Protein AF-A0A830CZJ6-F1 (afdb_monomer_lite)

Structure (mmCIF, N/CA/C/O backbone):
data_AF-A0A830CZJ6-F1
#
_entry.id   AF-A0A830CZJ6-F1
#
loop_
_atom_site.group_PDB
_atom_site.id
_atom_site.type_symbol
_atom_site.label_atom_id
_atom_site.label_alt_id
_atom_site.label_comp_id
_atom_site.label_asym_id
_atom_site.label_entity_id
_atom_site.label_seq_id
_atom_site.pdbx_PDB_ins_code
_atom_site.Cartn_x
_atom_site.Cartn_y
_atom_site.Cartn_z
_atom_site.occupancy
_atom_site.B_iso_or_equiv
_atom_site.auth_seq_id
_atom_site.auth_comp_id
_atom_site.auth_asym_id
_atom_site.auth_atom_id
_atom_site.pdbx_PDB_model_num
ATOM 1 N N . MET A 1 1 ? -67.957 51.453 49.512 1.00 36.22 1 MET A N 1
ATOM 2 C CA . MET A 1 1 ? -68.404 50.117 49.066 1.00 36.22 1 MET A CA 1
ATOM 3 C C . MET A 1 1 ? -67.382 49.610 48.050 1.00 36.22 1 MET A C 1
ATOM 5 O O . MET A 1 1 ? -66.854 50.446 47.328 1.00 36.22 1 MET A O 1
ATOM 9 N N . PRO A 1 2 ? -67.017 48.322 48.145 1.00 47.81 2 PRO A N 1
ATOM 10 C CA . PRO A 1 2 ? -65.723 47.690 47.801 1.00 47.81 2 PRO A CA 1
ATOM 11 C C . PRO A 1 2 ? -65.578 47.504 46.271 1.00 47.81 2 PRO A C 1
ATOM 13 O O . PRO A 1 2 ? -66.472 47.924 45.549 1.00 47.81 2 PRO A O 1
ATOM 16 N N . ALA A 1 3 ? -64.555 46.918 45.646 1.00 44.91 3 ALA A N 1
ATOM 17 C CA . ALA A 1 3 ? -63.377 46.117 46.002 1.00 44.91 3 ALA A CA 1
ATOM 18 C C . ALA A 1 3 ? -62.437 46.185 44.762 1.00 44.91 3 ALA A C 1
ATOM 20 O O . ALA A 1 3 ? -62.944 46.356 43.658 1.00 44.91 3 ALA A O 1
ATOM 21 N N . GLU A 1 4 ? -61.107 46.263 44.929 1.00 42.91 4 GLU A N 1
ATOM 22 C CA . GLU A 1 4 ? -60.135 45.167 44.646 1.00 42.91 4 GLU A CA 1
ATOM 23 C C . GLU A 1 4 ? -59.910 44.945 43.126 1.00 42.91 4 GLU A C 1
ATOM 25 O O . GLU A 1 4 ? -60.860 44.872 42.364 1.00 42.91 4 GLU A O 1
ATOM 30 N N . VAL A 1 5 ? -58.710 44.895 42.537 1.00 48.00 5 VAL A N 1
ATOM 31 C CA . VAL A 1 5 ? -57.476 44.131 42.825 1.00 48.00 5 VAL A CA 1
ATOM 32 C C . VAL A 1 5 ? -56.353 44.807 41.984 1.00 48.00 5 VAL A C 1
ATOM 34 O O . VAL A 1 5 ? -56.577 45.088 40.810 1.00 48.00 5 VAL A O 1
ATOM 37 N N . ALA A 1 6 ? -55.278 45.370 42.562 1.00 45.22 6 ALA A N 1
ATOM 38 C CA . ALA A 1 6 ? -53.910 44.818 42.745 1.00 45.22 6 ALA A CA 1
ATOM 39 C C . ALA A 1 6 ? -53.244 44.212 41.478 1.00 45.22 6 ALA A C 1
ATOM 41 O O . ALA A 1 6 ? -53.898 43.535 40.705 1.00 45.22 6 ALA A O 1
ATOM 42 N N . ALA A 1 7 ? -51.939 44.283 41.196 1.00 38.94 7 ALA A N 1
ATOM 43 C CA . ALA A 1 7 ? -50.763 45.020 41.667 1.00 38.94 7 ALA A CA 1
ATOM 44 C C . ALA A 1 7 ? -49.584 44.594 40.753 1.00 38.94 7 ALA A C 1
ATOM 46 O O . ALA A 1 7 ? -49.549 43.441 40.329 1.00 38.94 7 ALA A O 1
ATOM 47 N N . ALA A 1 8 ? -48.595 45.464 40.512 1.00 44.38 8 ALA A N 1
ATOM 48 C CA . ALA A 1 8 ? -47.207 45.056 40.230 1.00 44.38 8 ALA A CA 1
ATOM 49 C C . ALA A 1 8 ? -46.233 46.245 40.383 1.00 44.38 8 ALA A C 1
ATOM 51 O O . ALA A 1 8 ? -46.357 47.222 39.645 1.00 44.38 8 ALA A O 1
ATOM 52 N N . PRO A 1 9 ? -45.248 46.173 41.299 1.00 48.41 9 PRO A N 1
ATOM 53 C CA . PRO A 1 9 ? -44.043 47.002 41.260 1.00 48.41 9 PRO A CA 1
ATOM 54 C C . PRO A 1 9 ? -42.753 46.181 40.974 1.00 48.41 9 PRO A C 1
ATOM 56 O O . PRO A 1 9 ? -42.812 44.952 40.914 1.00 48.41 9 PRO A O 1
ATOM 59 N N . PRO A 1 10 ? -41.597 46.843 40.731 1.00 46.25 10 PRO A N 1
ATOM 60 C CA . PRO A 1 10 ? -40.609 46.415 39.730 1.00 46.25 10 PRO A CA 1
ATOM 61 C C . PRO A 1 10 ? -39.245 45.906 40.265 1.00 46.25 10 PRO A C 1
ATOM 63 O O . PRO A 1 10 ? -38.900 46.149 41.413 1.00 46.25 10 PRO A O 1
ATOM 66 N N . HIS A 1 11 ? -38.504 45.230 39.359 1.00 41.50 11 HIS A N 1
ATOM 67 C CA . HIS A 1 11 ? -37.037 45.034 39.155 1.00 41.50 11 HIS A CA 1
ATOM 68 C C . HIS A 1 11 ? -36.020 45.229 40.311 1.00 41.50 11 HIS A C 1
ATOM 70 O O . HIS A 1 11 ? -36.120 46.193 41.063 1.00 41.50 11 HIS A O 1
ATOM 76 N N . PRO A 1 12 ? -34.919 44.430 40.372 1.00 44.06 12 PRO A N 1
ATOM 77 C CA . PRO A 1 12 ? -33.665 44.848 39.703 1.00 44.06 12 PRO A CA 1
ATOM 78 C C . PRO A 1 12 ? -32.715 43.714 39.224 1.00 44.06 12 PRO A C 1
ATOM 80 O O . PRO A 1 12 ? -33.038 42.531 39.253 1.00 44.06 12 PRO A O 1
ATOM 83 N N . ALA A 1 13 ? -31.557 44.135 38.698 1.00 38.38 13 ALA A N 1
ATOM 84 C CA . ALA A 1 13 ? -30.560 43.404 37.914 1.00 38.38 13 ALA A CA 1
ATOM 85 C C . ALA A 1 13 ? -29.410 42.730 38.710 1.00 38.38 13 ALA A C 1
ATOM 87 O O . ALA A 1 13 ? -29.215 43.003 39.890 1.00 38.38 13 ALA A O 1
ATOM 88 N N . ALA A 1 14 ? -28.582 41.990 37.947 1.00 33.03 14 ALA A N 1
ATOM 89 C CA . ALA A 1 14 ? -27.207 41.503 38.184 1.00 33.03 14 ALA A CA 1
ATOM 90 C C . ALA A 1 14 ? -27.017 40.092 38.787 1.00 33.03 14 ALA A C 1
ATOM 92 O O . ALA A 1 14 ? -27.533 39.777 39.851 1.00 33.03 14 ALA A O 1
ATOM 93 N N . GLY A 1 15 ? -26.172 39.275 38.132 1.00 28.52 15 GLY A N 1
ATOM 94 C CA . GLY A 1 15 ? -25.552 38.095 38.756 1.00 28.52 15 GLY A CA 1
ATOM 95 C C . GLY A 1 15 ? -25.298 36.885 37.848 1.00 28.52 15 GLY A C 1
ATOM 96 O O . GLY A 1 15 ? -26.112 35.977 37.784 1.00 28.52 15 GLY A O 1
ATOM 97 N N . SER A 1 16 ? -24.141 36.876 37.185 1.00 33.47 16 SER A N 1
ATOM 98 C CA . SER A 1 16 ? -23.294 35.729 36.809 1.00 33.47 16 SER A CA 1
ATOM 99 C C . SER A 1 16 ? -23.774 34.294 37.095 1.00 33.47 16 SER A C 1
ATOM 101 O O . SER A 1 16 ? -23.814 33.917 38.256 1.00 33.47 16 SER A O 1
ATOM 103 N N . VAL A 1 17 ? -23.861 33.442 36.058 1.00 38.16 17 VAL A N 1
ATOM 104 C CA . VAL A 1 17 ? -23.112 32.160 35.993 1.00 38.16 17 VAL A CA 1
ATOM 105 C C . VAL A 1 17 ? -22.827 31.809 34.525 1.00 38.16 17 VAL A C 1
ATOM 107 O O . VAL A 1 17 ? -23.678 31.311 33.792 1.00 38.16 17 VAL A O 1
ATOM 110 N N . ALA A 1 18 ? -21.590 32.049 34.094 1.00 36.34 18 ALA A N 1
ATOM 111 C CA . ALA A 1 18 ? -21.041 31.474 32.877 1.00 36.34 18 ALA A CA 1
ATOM 112 C C . ALA A 1 18 ? -20.764 29.979 33.110 1.00 36.34 18 ALA A C 1
ATOM 114 O O . ALA A 1 18 ? -19.816 29.624 33.810 1.00 36.34 18 ALA A O 1
ATOM 115 N N . VAL A 1 19 ? -21.558 29.085 32.512 1.00 40.88 19 VAL A N 1
ATOM 116 C CA . VAL A 1 19 ? -21.177 27.669 32.400 1.00 40.88 19 VAL A CA 1
ATOM 117 C C . VAL A 1 19 ? -20.222 27.551 31.219 1.00 40.88 19 VAL A C 1
ATOM 119 O O . VAL A 1 19 ? -20.614 27.382 30.065 1.00 40.88 19 VAL A O 1
ATOM 122 N N . ALA A 1 20 ? -18.934 27.691 31.519 1.00 35.31 20 ALA A N 1
ATOM 123 C CA . ALA A 1 20 ? -17.856 27.442 30.583 1.00 35.31 20 ALA A CA 1
ATOM 124 C C . ALA A 1 20 ? -17.842 25.954 30.200 1.00 35.31 20 ALA A C 1
ATOM 126 O O . ALA A 1 20 ? -17.222 25.128 30.871 1.00 35.31 20 ALA A O 1
ATOM 127 N N . ARG A 1 21 ? -18.480 25.593 29.081 1.00 36.47 21 ARG A N 1
ATOM 128 C CA . ARG A 1 21 ? -18.145 24.351 28.380 1.00 36.47 21 ARG A CA 1
ATOM 129 C C . ARG A 1 21 ? -16.760 24.551 27.771 1.00 36.47 21 ARG A C 1
ATOM 131 O O . ARG A 1 21 ? -16.619 25.059 26.665 1.00 36.47 21 ARG A O 1
ATOM 138 N N . ARG A 1 22 ? -15.724 24.187 28.534 1.00 34.31 22 ARG A N 1
ATOM 139 C CA . ARG A 1 22 ? -14.358 24.038 28.028 1.00 34.31 22 ARG A CA 1
ATOM 140 C C . ARG A 1 22 ? -14.354 22.926 26.983 1.00 34.31 22 ARG A C 1
ATOM 142 O O . ARG A 1 22 ? -14.059 21.773 27.283 1.00 34.31 22 ARG A O 1
ATOM 149 N N . GLU A 1 23 ? -14.633 23.272 25.736 1.00 38.28 23 GLU A N 1
ATOM 150 C CA . GLU A 1 23 ? -14.016 22.565 24.626 1.00 38.28 23 GLU A CA 1
ATOM 151 C C . GLU A 1 23 ? -12.546 22.962 24.648 1.00 38.28 23 GLU A C 1
ATOM 153 O O . GLU A 1 23 ? -12.127 23.968 24.084 1.00 38.28 23 GLU A O 1
ATOM 158 N N . ASN A 1 24 ? -11.762 22.188 25.399 1.00 35.78 24 ASN A N 1
ATOM 159 C CA . ASN A 1 24 ? -10.316 22.248 25.347 1.00 35.78 24 ASN A CA 1
ATOM 160 C C . ASN A 1 24 ? -9.887 21.751 23.958 1.00 35.78 24 ASN A C 1
ATOM 162 O O . ASN A 1 24 ? -9.448 20.612 23.795 1.00 35.78 24 ASN A O 1
ATOM 166 N N . TYR A 1 25 ? -10.009 22.615 22.946 1.00 44.19 25 TYR A N 1
ATOM 167 C CA . TYR A 1 25 ? -9.125 22.621 21.789 1.00 44.19 25 TYR A CA 1
ATOM 168 C C . TYR A 1 25 ? -7.737 22.992 22.312 1.00 44.19 25 TYR A C 1
ATOM 170 O O . TYR A 1 25 ? -7.214 24.082 22.104 1.00 44.19 25 TYR A O 1
ATOM 178 N N . GLY A 1 26 ? -7.146 22.045 23.040 1.00 36.41 26 GLY A N 1
ATOM 179 C CA . GLY A 1 26 ? -5.734 22.016 23.325 1.00 36.41 26 GLY A CA 1
ATOM 180 C C . GLY A 1 26 ? -5.036 21.831 21.992 1.00 36.41 26 GLY A C 1
ATOM 181 O O . GLY A 1 26 ? -4.734 20.710 21.578 1.00 36.41 26 GLY A O 1
ATOM 182 N N . GLY A 1 27 ? -4.790 22.953 21.316 1.00 42.00 27 GLY A N 1
ATOM 183 C CA . GLY A 1 27 ? -3.691 23.137 20.388 1.00 42.00 27 GLY A CA 1
ATOM 184 C C . GLY A 1 27 ? -2.387 22.940 21.149 1.00 42.00 27 GLY A C 1
ATOM 185 O O . GLY A 1 27 ? -1.620 23.869 21.350 1.00 42.00 27 GLY A O 1
ATOM 186 N N . GLY A 1 28 ? -2.162 21.713 21.618 1.00 37.28 28 GLY A N 1
ATOM 187 C CA . GLY A 1 28 ? -0.883 21.264 22.111 1.00 37.28 28 GLY A CA 1
ATOM 188 C C . GLY A 1 28 ? 0.026 21.174 20.905 1.00 37.28 28 GLY A C 1
ATOM 189 O O . GLY A 1 28 ? 0.046 20.157 20.204 1.00 37.28 28 GLY A O 1
ATOM 190 N N . GLY A 1 29 ? 0.765 22.253 20.664 1.00 41.53 29 GLY A N 1
ATOM 191 C CA . GLY A 1 29 ? 2.036 22.233 19.957 1.00 41.53 29 GLY A CA 1
ATOM 192 C C . GLY A 1 29 ? 3.055 21.409 20.741 1.00 41.53 29 GLY A C 1
ATOM 193 O O . GLY A 1 29 ? 4.105 21.914 21.101 1.00 41.53 29 GLY A O 1
ATOM 194 N N . GLY A 1 30 ? 2.732 20.146 21.035 1.00 45.81 30 GLY A N 1
ATOM 195 C CA . GLY A 1 30 ? 3.747 19.163 21.360 1.00 45.81 30 GLY A CA 1
ATOM 196 C C . GLY A 1 30 ? 4.595 19.038 20.110 1.00 45.81 30 GLY A C 1
ATOM 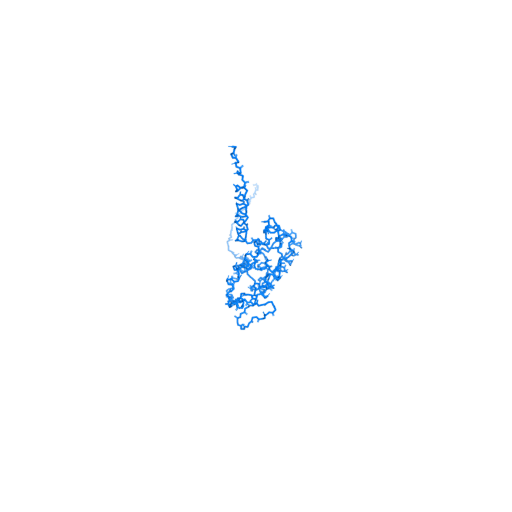197 O O . GLY A 1 30 ? 4.049 18.745 19.038 1.00 45.81 30 GLY A O 1
ATOM 198 N N . GLU A 1 31 ? 5.880 19.359 20.232 1.00 46.69 31 GLU A N 1
ATOM 199 C CA . GLU A 1 31 ? 6.866 19.197 19.173 1.00 46.69 31 GLU A CA 1
ATOM 200 C C . GLU A 1 31 ? 6.596 17.868 18.484 1.00 46.69 31 GLU A C 1
ATOM 202 O O . GLU A 1 31 ? 6.698 16.797 19.085 1.00 46.69 31 GLU A O 1
ATOM 207 N N . ARG A 1 32 ? 6.136 17.928 17.229 1.00 56.19 32 ARG A N 1
ATOM 208 C CA . ARG A 1 32 ? 5.962 16.717 16.438 1.00 56.19 32 ARG A CA 1
ATOM 209 C C . ARG A 1 32 ? 7.365 16.176 16.260 1.00 56.19 32 ARG A C 1
ATOM 211 O O . ARG A 1 32 ? 8.086 16.668 15.396 1.00 56.19 32 ARG A O 1
ATOM 218 N N . GLN A 1 33 ? 7.751 15.223 17.102 1.00 63.84 33 GLN A N 1
ATOM 219 C CA . GLN A 1 33 ? 9.022 14.535 16.997 1.00 63.84 33 GLN A CA 1
ATOM 220 C C . GLN A 1 33 ? 9.067 13.957 15.586 1.00 63.84 33 GLN A C 1
ATOM 222 O O . GLN A 1 33 ? 8.301 13.058 15.231 1.00 63.84 33 GLN A O 1
ATOM 227 N N . ARG A 1 34 ? 9.842 14.617 14.722 1.00 78.50 34 ARG A N 1
ATOM 228 C CA . ARG A 1 34 ? 9.826 14.339 13.293 1.00 78.50 34 ARG A CA 1
ATOM 229 C C . ARG A 1 34 ? 10.395 12.946 13.125 1.00 78.50 34 ARG A C 1
ATOM 231 O O . ARG A 1 34 ? 11.550 12.709 13.472 1.00 78.50 34 ARG A O 1
ATOM 238 N N . GLU A 1 35 ? 9.570 12.034 12.631 1.00 85.88 35 GLU A N 1
ATOM 239 C CA . GLU A 1 35 ? 10.006 10.665 12.414 1.00 85.88 35 GLU A CA 1
ATOM 240 C C . GLU A 1 35 ? 11.239 10.610 11.525 1.00 85.88 35 GLU A C 1
ATOM 242 O O . GLU A 1 35 ? 11.421 11.413 10.600 1.00 85.88 35 GLU A O 1
ATOM 247 N N . HIS A 1 36 ? 12.065 9.607 11.795 1.00 90.62 36 HIS A N 1
ATOM 248 C CA . HIS A 1 36 ? 13.192 9.298 10.948 1.00 90.62 36 HIS A CA 1
ATOM 249 C C . HIS A 1 36 ? 12.720 8.995 9.518 1.00 90.62 36 HIS A C 1
ATOM 251 O O . HIS A 1 36 ? 11.714 8.305 9.318 1.00 90.62 36 HIS A O 1
ATOM 257 N N . PRO A 1 37 ? 13.418 9.523 8.500 1.00 94.69 37 PRO A N 1
ATOM 258 C CA . PRO A 1 37 ? 13.060 9.255 7.119 1.00 94.69 37 PRO A CA 1
ATOM 259 C C . PRO A 1 37 ? 13.241 7.767 6.808 1.00 94.69 37 PRO A C 1
ATOM 261 O O . PRO A 1 37 ? 14.126 7.105 7.360 1.00 94.69 37 PRO A O 1
ATOM 264 N N . PHE A 1 38 ? 12.418 7.261 5.894 1.00 97.44 38 PHE A N 1
ATOM 265 C CA . PHE A 1 38 ? 12.568 5.901 5.395 1.00 97.44 38 PHE A CA 1
ATOM 266 C C . PHE A 1 38 ? 13.794 5.783 4.490 1.00 97.44 38 PHE A C 1
ATOM 268 O O . PHE A 1 38 ? 14.147 6.729 3.780 1.00 97.44 38 PHE A O 1
ATOM 275 N N . ILE A 1 39 ? 14.406 4.604 4.497 1.00 97.31 39 ILE A N 1
ATOM 276 C CA . ILE A 1 39 ? 15.401 4.161 3.518 1.00 97.31 39 ILE A CA 1
ATOM 277 C C . ILE A 1 39 ? 14.927 2.859 2.877 1.00 97.31 39 ILE A C 1
ATOM 279 O O . ILE A 1 39 ? 14.103 2.148 3.453 1.00 97.31 39 ILE A O 1
ATOM 283 N N . VAL A 1 40 ? 15.422 2.561 1.677 1.00 97.62 40 VAL A N 1
ATOM 284 C CA . VAL A 1 40 ? 15.155 1.269 1.043 1.00 97.62 40 VAL A CA 1
ATOM 285 C C . VAL A 1 40 ? 15.900 0.200 1.839 1.00 97.62 40 VAL A C 1
ATOM 287 O O . VAL A 1 40 ? 17.108 0.307 2.026 1.00 97.62 40 VAL A O 1
ATOM 290 N N . THR A 1 41 ? 15.170 -0.798 2.333 1.00 97.81 41 THR A N 1
ATOM 291 C CA . THR A 1 41 ? 15.731 -1.951 3.046 1.00 97.81 41 THR A CA 1
ATOM 292 C C . THR A 1 41 ? 15.250 -3.242 2.413 1.00 97.81 41 THR A C 1
ATOM 294 O O . THR A 1 41 ? 14.135 -3.320 1.883 1.00 97.81 41 THR A O 1
ATOM 297 N N . GLU A 1 42 ? 16.079 -4.270 2.501 1.00 96.06 42 GLU A N 1
ATOM 298 C CA . GLU A 1 42 ? 15.704 -5.637 2.164 1.00 96.06 42 GLU A CA 1
ATOM 299 C C . GLU A 1 42 ? 14.657 -6.196 3.131 1.00 96.06 42 GLU A C 1
ATOM 301 O O . GLU A 1 42 ? 14.488 -5.656 4.229 1.00 96.06 42 GLU A O 1
ATOM 306 N N . PRO A 1 43 ? 13.923 -7.249 2.732 1.00 96.75 43 PRO A N 1
ATOM 307 C CA . PRO A 1 43 ? 13.014 -7.951 3.633 1.00 96.75 43 PRO A CA 1
ATOM 308 C C . PRO A 1 43 ? 13.756 -8.471 4.869 1.00 96.75 43 PRO A C 1
ATOM 310 O O . PRO A 1 43 ? 14.749 -9.183 4.740 1.00 96.75 43 PRO A O 1
ATOM 313 N N . GLY A 1 44 ? 13.286 -8.100 6.059 1.00 95.19 44 GLY A N 1
ATOM 314 C CA . GLY A 1 44 ? 13.889 -8.474 7.341 1.00 95.19 44 GLY A CA 1
ATOM 315 C C . GLY A 1 44 ? 15.085 -7.614 7.761 1.00 95.19 44 GLY A C 1
ATOM 316 O O . GLY A 1 44 ? 15.582 -7.765 8.876 1.00 95.19 44 GLY A O 1
ATOM 317 N N . GLU A 1 45 ? 15.547 -6.684 6.922 1.00 94.56 45 GLU A N 1
ATOM 318 C CA . GLU A 1 45 ? 16.655 -5.801 7.276 1.00 94.56 45 GLU A CA 1
ATOM 319 C C . GLU A 1 45 ? 16.194 -4.650 8.177 1.00 94.56 45 GLU A C 1
ATOM 321 O O . GLU A 1 45 ? 15.351 -3.821 7.814 1.00 94.56 45 GLU A O 1
ATOM 326 N N . VAL A 1 46 ? 16.846 -4.538 9.334 1.00 92.56 46 VAL A N 1
ATOM 327 C CA . VAL A 1 46 ? 16.688 -3.400 10.239 1.00 92.56 46 VAL A CA 1
ATOM 328 C C . VAL A 1 46 ? 17.518 -2.220 9.730 1.00 92.56 46 VAL A C 1
ATOM 330 O O . VAL A 1 46 ? 18.738 -2.312 9.580 1.00 92.56 46 VAL A O 1
ATOM 333 N N . ALA A 1 47 ? 16.858 -1.084 9.493 1.00 92.88 47 ALA A N 1
ATOM 334 C CA . ALA A 1 47 ? 17.538 0.152 9.120 1.00 92.88 47 ALA A CA 1
ATOM 335 C C . ALA A 1 47 ? 18.533 0.584 10.211 1.00 92.88 47 ALA A C 1
ATOM 337 O O . ALA A 1 47 ? 18.209 0.603 11.397 1.00 92.88 47 ALA A O 1
ATOM 338 N N . ARG A 1 48 ? 19.751 0.960 9.805 1.00 90.19 48 ARG A N 1
ATOM 339 C CA . ARG A 1 48 ? 20.799 1.422 10.726 1.00 90.19 48 ARG A CA 1
ATOM 340 C C . ARG A 1 48 ? 20.703 2.929 10.979 1.00 90.19 48 ARG A C 1
ATOM 342 O O . ARG A 1 48 ? 20.406 3.714 10.077 1.00 90.19 48 ARG A O 1
ATOM 349 N N . GLY A 1 49 ? 21.040 3.342 12.201 1.00 91.38 49 GLY A N 1
ATOM 350 C CA . GLY A 1 49 ? 21.083 4.749 12.606 1.00 91.38 49 GLY A CA 1
ATOM 351 C C . GLY A 1 49 ? 19.697 5.394 12.736 1.00 91.38 49 GLY A C 1
ATOM 352 O O . GLY A 1 49 ? 18.702 4.730 13.000 1.00 91.38 49 GLY A O 1
ATOM 353 N N . LYS A 1 50 ? 19.623 6.718 12.555 1.00 92.94 50 LYS A N 1
ATOM 354 C CA . LYS A 1 50 ? 18.386 7.522 12.652 1.00 92.94 50 LYS A CA 1
ATOM 355 C C . LYS A 1 50 ? 17.522 7.404 11.383 1.00 92.94 50 LYS A C 1
ATOM 357 O O . LYS A 1 50 ? 17.228 8.416 10.737 1.00 92.94 50 LYS A O 1
ATOM 362 N N . LYS A 1 51 ? 17.185 6.177 10.977 1.00 95.44 51 LYS A N 1
ATOM 363 C CA . LYS A 1 51 ? 16.448 5.836 9.745 1.00 95.44 51 LYS A CA 1
ATOM 364 C C . LYS A 1 51 ? 15.418 4.740 10.021 1.00 95.44 51 LYS A C 1
ATOM 366 O O . LYS A 1 51 ? 15.626 3.910 10.894 1.00 95.44 51 LYS A O 1
ATOM 371 N N . ASN A 1 52 ? 14.341 4.722 9.240 1.00 96.38 52 ASN A N 1
ATOM 372 C CA . ASN A 1 52 ? 13.309 3.685 9.304 1.00 96.38 52 ASN A CA 1
ATOM 373 C C . ASN A 1 52 ? 13.372 2.765 8.073 1.00 96.38 52 ASN A C 1
ATOM 375 O O . ASN A 1 52 ? 13.599 3.237 6.959 1.00 96.38 52 ASN A O 1
ATOM 379 N N . GLY A 1 53 ? 13.148 1.464 8.266 1.00 97.56 53 GLY A N 1
ATOM 380 C CA . GLY A 1 53 ? 13.104 0.478 7.179 1.00 97.56 53 GLY A CA 1
ATOM 381 C C . GLY A 1 53 ? 11.725 0.348 6.529 1.00 97.56 53 GLY A C 1
ATOM 382 O O . GLY A 1 53 ? 10.721 0.836 7.058 1.00 97.56 53 GLY A O 1
ATOM 383 N N . LEU A 1 54 ? 11.664 -0.337 5.386 1.00 98.12 54 LEU A N 1
ATOM 384 C CA . LEU A 1 54 ? 10.414 -0.543 4.647 1.00 98.12 54 LEU A CA 1
ATOM 385 C C . LEU A 1 54 ? 9.478 -1.560 5.316 1.00 98.12 54 LEU A C 1
ATOM 387 O O . LEU A 1 54 ? 8.264 -1.409 5.216 1.00 98.12 54 LEU A O 1
ATOM 391 N N . ASP A 1 55 ? 10.001 -2.528 6.069 1.00 98.12 55 ASP A N 1
ATOM 392 C CA . ASP A 1 55 ? 9.143 -3.443 6.838 1.00 98.12 55 ASP A CA 1
ATOM 393 C C . ASP A 1 55 ? 8.401 -2.704 7.954 1.00 98.12 55 ASP A C 1
ATOM 395 O O . ASP A 1 55 ? 7.208 -2.925 8.159 1.00 98.12 55 ASP A O 1
ATOM 399 N N . TYR A 1 56 ? 9.058 -1.734 8.601 1.00 97.94 56 TYR A N 1
ATOM 400 C CA . TYR A 1 56 ? 8.379 -0.851 9.548 1.00 97.94 56 TYR A CA 1
ATOM 401 C C . TYR A 1 56 ? 7.289 -0.028 8.851 1.00 97.94 56 TYR A C 1
ATOM 403 O O . TYR A 1 56 ? 6.183 0.081 9.373 1.00 97.94 56 TYR A O 1
ATOM 411 N N . LEU A 1 57 ? 7.551 0.493 7.643 1.00 98.06 57 LEU A N 1
ATOM 412 C CA . LEU A 1 57 ? 6.527 1.176 6.847 1.00 98.06 57 LEU A CA 1
ATOM 413 C C . LEU A 1 57 ? 5.305 0.280 6.608 1.00 98.06 57 LEU A C 1
ATOM 415 O O . LEU A 1 57 ? 4.187 0.754 6.793 1.00 98.06 57 LEU A O 1
ATOM 419 N N . PHE A 1 58 ? 5.492 -0.982 6.215 1.00 98.38 58 PHE A N 1
ATOM 420 C CA . PHE A 1 58 ? 4.385 -1.920 5.995 1.00 98.38 58 PHE A CA 1
ATOM 421 C C . PHE A 1 58 ? 3.667 -2.290 7.293 1.00 98.38 58 PHE A C 1
ATOM 423 O O . PHE A 1 58 ? 2.439 -2.343 7.315 1.00 98.38 58 PHE A O 1
ATOM 430 N N . HIS A 1 59 ? 4.397 -2.423 8.397 1.00 98.06 59 HIS A N 1
ATOM 431 C CA . HIS A 1 59 ? 3.808 -2.633 9.714 1.00 98.06 59 HIS A CA 1
ATOM 432 C C . HIS A 1 59 ? 2.872 -1.483 10.136 1.00 98.06 59 HIS A C 1
ATOM 434 O O . HIS A 1 59 ? 1.821 -1.733 10.723 1.00 98.06 59 HIS A O 1
ATOM 440 N N . LEU A 1 60 ? 3.162 -0.230 9.757 1.00 98.00 60 LEU A N 1
ATOM 441 C CA . LEU A 1 60 ? 2.242 0.891 10.011 1.00 98.00 60 LEU A CA 1
ATOM 442 C C . LEU A 1 60 ? 0.878 0.728 9.317 1.00 98.00 60 LEU A C 1
ATOM 444 O O . LEU A 1 60 ? -0.119 1.264 9.809 1.00 98.00 60 LEU A O 1
ATOM 448 N N . TYR A 1 61 ? 0.805 0.014 8.187 1.00 98.50 61 TYR A N 1
ATOM 449 C CA . TYR A 1 61 ? -0.471 -0.291 7.527 1.00 98.50 61 TYR A CA 1
ATOM 450 C C . TYR A 1 61 ? -1.268 -1.336 8.306 1.00 98.50 61 TYR A C 1
ATOM 452 O O . TYR A 1 61 ? -2.483 -1.171 8.437 1.00 98.50 61 TYR A O 1
ATOM 460 N N . GLU A 1 62 ? -0.600 -2.343 8.878 1.00 97.94 62 GLU A N 1
ATOM 461 C CA . GLU A 1 62 ? -1.248 -3.317 9.766 1.00 97.94 62 GLU A CA 1
ATOM 462 C C . GLU A 1 62 ? -1.801 -2.647 11.019 1.00 97.94 62 GLU A C 1
ATOM 464 O O . GLU A 1 62 ? -2.981 -2.803 11.328 1.00 97.94 62 GLU A O 1
ATOM 469 N N . GLN A 1 63 ? -1.012 -1.788 11.668 1.00 97.81 63 GLN A N 1
ATOM 470 C CA . GLN A 1 63 ? -1.497 -1.018 12.815 1.00 97.81 63 GLN A CA 1
ATOM 471 C C . GLN A 1 63 ? -2.700 -0.131 12.446 1.00 97.81 63 GLN A C 1
ATOM 473 O O . GLN A 1 63 ? -3.677 -0.043 13.188 1.00 97.81 63 GLN A O 1
ATOM 478 N N . CYS A 1 64 ? -2.691 0.508 11.268 1.00 97.81 64 CYS A N 1
ATOM 479 C CA . CYS A 1 64 ? -3.856 1.266 10.790 1.00 97.81 64 CYS A CA 1
ATOM 480 C C . CYS A 1 64 ? -5.103 0.389 10.617 1.00 97.81 64 CYS A C 1
ATOM 482 O O . CYS A 1 64 ? -6.219 0.867 10.840 1.00 97.81 64 CYS A O 1
ATOM 484 N N . ARG A 1 65 ? -4.932 -0.872 10.206 1.00 97.38 65 ARG A N 1
ATOM 485 C CA . ARG A 1 65 ? -6.026 -1.838 10.077 1.00 97.38 65 ARG A CA 1
ATOM 486 C C . ARG A 1 65 ? -6.577 -2.231 11.448 1.00 97.38 65 ARG A C 1
ATOM 488 O O . ARG A 1 65 ? -7.794 -2.263 11.605 1.00 97.38 65 ARG A O 1
ATOM 495 N N . GLU A 1 66 ? -5.723 -2.449 12.442 1.00 97.75 66 GLU A N 1
ATOM 496 C CA . GLU A 1 66 ? -6.146 -2.701 13.827 1.00 97.75 66 GLU A CA 1
ATOM 497 C C . GLU A 1 66 ? -6.943 -1.523 14.400 1.00 97.75 66 GLU A C 1
ATOM 499 O O . GLU A 1 66 ? -8.029 -1.715 14.952 1.00 97.75 66 GLU A O 1
ATOM 504 N N . PHE A 1 67 ? -6.483 -0.286 14.179 1.00 98.00 67 PHE A N 1
ATOM 505 C CA . PHE A 1 67 ? -7.240 0.902 14.578 1.00 98.00 67 PHE A CA 1
ATOM 506 C C . PHE A 1 67 ? -8.583 1.015 13.860 1.00 98.00 67 PHE A C 1
ATOM 508 O O . PHE A 1 67 ? -9.563 1.450 14.463 1.00 98.00 67 PHE A O 1
ATOM 515 N N . LEU A 1 68 ? -8.663 0.629 12.583 1.00 97.94 68 LEU A N 1
ATOM 516 C CA . LEU A 1 68 ? -9.944 0.581 11.885 1.00 97.94 68 LEU A CA 1
ATOM 517 C C . LEU A 1 68 ? -10.889 -0.424 12.552 1.00 97.94 68 LEU A C 1
ATOM 519 O O . LEU A 1 68 ? -12.033 -0.061 12.800 1.00 97.94 68 LEU A O 1
ATOM 523 N N . ILE A 1 69 ? -10.422 -1.628 12.890 1.00 97.31 69 ILE A N 1
ATOM 524 C CA . ILE A 1 69 ? -11.237 -2.643 13.580 1.00 97.31 69 ILE A CA 1
ATOM 525 C C . ILE A 1 69 ? -11.758 -2.098 14.917 1.00 97.31 69 ILE A C 1
ATOM 527 O O . ILE A 1 69 ? -12.948 -2.201 15.198 1.00 97.31 69 ILE A O 1
ATOM 531 N N . GLN A 1 70 ? -10.909 -1.436 15.706 1.00 97.25 70 GLN A N 1
ATOM 532 C CA . GLN A 1 70 ? -11.323 -0.816 16.972 1.00 97.25 70 GLN A CA 1
ATOM 533 C C . GLN A 1 70 ? -12.374 0.284 16.760 1.00 97.25 70 GLN A C 1
ATOM 535 O O . GLN A 1 70 ? -13.383 0.332 17.461 1.00 97.25 70 GLN A O 1
ATOM 540 N N . VAL A 1 71 ? -12.184 1.148 15.757 1.00 97.44 71 VAL A N 1
ATOM 541 C CA . VAL A 1 71 ? -13.166 2.185 15.402 1.00 97.44 71 VAL A CA 1
ATOM 542 C C . VAL A 1 71 ? -14.485 1.571 14.926 1.00 97.44 71 VAL A C 1
ATOM 544 O O . VAL A 1 71 ? -15.547 2.092 15.256 1.00 97.44 71 VAL A O 1
ATOM 547 N N . GLN A 1 72 ? -14.438 0.471 14.175 1.00 97.56 72 GLN A N 1
ATOM 548 C CA . GLN A 1 72 ? -15.626 -0.256 13.732 1.00 97.56 72 GLN A CA 1
ATOM 549 C C . GLN A 1 72 ? -16.394 -0.859 14.912 1.00 97.56 72 GLN A C 1
ATOM 551 O O . GLN A 1 72 ? -17.614 -0.720 14.959 1.00 97.56 72 GLN A O 1
ATOM 556 N N . SER A 1 73 ? -15.705 -1.488 15.870 1.00 97.00 73 SER A N 1
ATOM 557 C CA . SER A 1 73 ? -16.330 -2.023 17.087 1.00 97.00 73 SER A CA 1
ATOM 558 C C . SER A 1 73 ? -17.017 -0.921 17.894 1.00 97.00 73 SER A C 1
ATOM 560 O O . SER A 1 73 ? -18.202 -1.036 18.193 1.00 97.00 73 SER A O 1
ATOM 562 N N . LEU A 1 74 ? -16.333 0.205 18.120 1.00 95.81 74 LEU A N 1
ATOM 563 C CA . LEU A 1 74 ? -16.906 1.351 18.833 1.00 95.81 74 LEU A CA 1
ATOM 564 C C . LEU A 1 74 ? -18.105 1.972 18.101 1.00 95.81 74 LEU A C 1
ATOM 566 O O . LEU A 1 74 ? -19.060 2.401 18.744 1.00 95.81 74 LEU A O 1
ATOM 570 N N . ALA A 1 75 ? -18.074 2.038 16.767 1.00 95.88 75 ALA A N 1
ATOM 571 C CA . ALA A 1 75 ? -19.206 2.535 15.986 1.00 95.88 75 ALA A CA 1
ATOM 572 C C . ALA A 1 75 ? -20.424 1.606 16.113 1.00 95.88 75 ALA A C 1
ATOM 574 O O . ALA A 1 75 ? -21.539 2.088 16.295 1.00 95.88 75 ALA A O 1
ATOM 575 N N . LYS A 1 76 ? -20.208 0.282 16.082 1.00 95.69 76 LYS A N 1
ATOM 576 C CA . LYS A 1 76 ? -21.271 -0.717 16.272 1.00 95.69 76 LYS A CA 1
ATOM 577 C C . LYS A 1 76 ? -21.899 -0.627 17.661 1.00 95.69 76 LYS A C 1
ATOM 579 O O . LYS A 1 76 ? -23.119 -0.591 17.755 1.00 95.69 76 LYS A O 1
ATOM 584 N N . GLU A 1 77 ? -21.086 -0.530 18.713 1.00 95.88 77 GLU A N 1
ATOM 585 C CA . GLU A 1 77 ? -21.561 -0.377 20.099 1.00 95.88 77 GLU A CA 1
ATOM 586 C C . GLU A 1 77 ? -22.410 0.888 20.296 1.00 95.88 77 GLU A C 1
ATOM 588 O O . GLU A 1 77 ? -23.341 0.896 21.094 1.00 95.88 77 GLU A O 1
ATOM 593 N N . ARG A 1 78 ? -22.115 1.955 19.545 1.00 95.75 78 ARG A N 1
ATOM 594 C CA . ARG A 1 78 ? -22.838 3.236 19.604 1.00 95.75 78 ARG A CA 1
ATOM 595 C C . ARG A 1 78 ? -24.034 3.332 18.653 1.00 95.75 78 ARG A C 1
ATOM 597 O O . ARG A 1 78 ? -24.722 4.347 18.670 1.00 95.75 78 ARG A O 1
ATOM 604 N N . GLY A 1 79 ? -24.264 2.331 17.800 1.00 94.81 79 GLY A N 1
ATOM 605 C CA . GLY A 1 79 ? -25.276 2.401 16.738 1.00 94.81 79 GLY A CA 1
ATOM 606 C C . GLY A 1 79 ? -24.954 3.419 15.632 1.00 94.81 79 GLY A C 1
ATOM 607 O O . GLY A 1 79 ? -25.848 3.871 14.920 1.00 94.81 79 GLY A O 1
ATOM 608 N N . GLU A 1 80 ? -23.685 3.803 15.478 1.00 94.31 80 GLU A N 1
ATOM 609 C CA . GLU A 1 80 ? -23.221 4.733 14.448 1.00 94.31 80 GLU A CA 1
ATOM 610 C C . GLU A 1 80 ? -22.875 4.000 13.138 1.00 94.31 80 GLU A C 1
ATOM 612 O O . GLU A 1 80 ? -22.586 2.800 13.105 1.00 94.31 80 GLU A O 1
ATOM 617 N N . LYS A 1 81 ? -22.832 4.739 12.020 1.00 94.38 81 LYS A N 1
ATOM 618 C CA . LYS A 1 81 ? -22.405 4.183 10.730 1.00 94.38 81 LYS A CA 1
ATOM 619 C C . LYS A 1 81 ? -20.961 3.671 10.810 1.00 94.38 81 LYS A C 1
ATOM 621 O O . LYS A 1 81 ? -20.013 4.448 10.917 1.00 94.38 81 LYS A O 1
ATOM 626 N N . CYS A 1 82 ? -20.800 2.360 10.661 1.00 95.06 82 CYS A N 1
ATOM 627 C CA . CYS A 1 82 ? -19.510 1.683 10.705 1.00 95.06 82 CYS A CA 1
ATOM 628 C C . CYS A 1 82 ? -18.644 2.017 9.464 1.00 95.06 82 CYS A C 1
ATOM 630 O O . CYS A 1 82 ? -19.085 1.787 8.332 1.00 95.06 82 CYS A O 1
ATOM 632 N N . PRO A 1 83 ? -17.419 2.557 9.622 1.00 95.50 83 PRO A N 1
ATOM 633 C CA . PRO A 1 83 ? -16.548 2.857 8.487 1.00 95.50 83 PRO A CA 1
ATOM 634 C C . PRO A 1 83 ? -15.943 1.578 7.895 1.00 95.50 83 PRO A C 1
ATOM 636 O O . PRO A 1 83 ? -15.391 0.759 8.616 1.00 95.50 83 PRO A O 1
ATOM 639 N N . THR A 1 84 ? -15.963 1.425 6.572 1.00 95.69 84 THR A N 1
ATOM 640 C CA . THR A 1 84 ? -15.378 0.256 5.876 1.00 95.69 84 THR A CA 1
ATOM 641 C C . THR A 1 84 ? -13.970 0.501 5.332 1.00 95.69 84 THR A C 1
ATOM 643 O O . THR A 1 84 ? -13.247 -0.440 5.019 1.00 95.69 84 THR A O 1
ATOM 646 N N . LYS A 1 85 ? -13.560 1.769 5.233 1.00 97.25 85 LYS A N 1
ATOM 647 C CA . LYS A 1 85 ? -12.236 2.196 4.767 1.00 97.25 85 LYS A CA 1
ATOM 648 C C . LYS A 1 85 ? -11.512 2.974 5.865 1.00 97.25 85 LYS A C 1
ATOM 650 O O . LYS A 1 85 ? -12.144 3.536 6.759 1.00 97.25 85 LYS A O 1
ATOM 655 N N . VAL A 1 86 ? -10.193 3.108 5.754 1.00 97.44 86 VAL A N 1
ATOM 656 C CA . VAL A 1 86 ? -9.382 3.967 6.627 1.00 97.44 86 VAL A CA 1
ATOM 657 C C . VAL A 1 86 ? -9.744 5.440 6.383 1.00 97.44 86 VAL A C 1
ATOM 659 O O . VAL A 1 86 ? -9.338 6.063 5.396 1.00 97.44 86 VAL A O 1
ATOM 662 N N . THR A 1 87 ? -10.553 6.010 7.279 1.00 96.69 87 THR A N 1
ATOM 663 C CA . THR A 1 87 ? 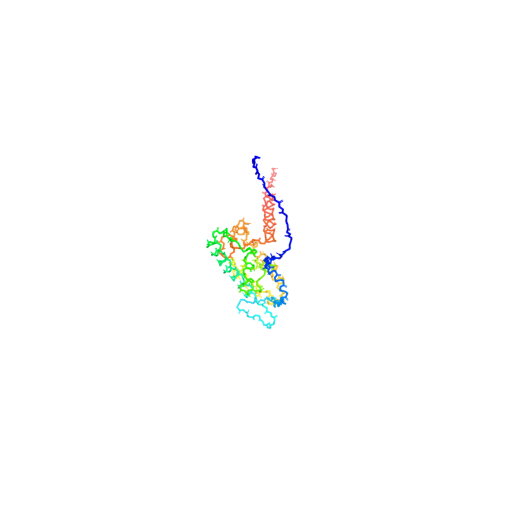-11.039 7.399 7.210 1.00 96.69 87 THR A CA 1
ATOM 664 C C . THR A 1 87 ? -10.242 8.344 8.117 1.00 96.69 87 THR A C 1
ATOM 666 O O . THR A 1 87 ? -9.368 7.937 8.880 1.00 96.69 87 THR A O 1
ATOM 669 N N . ASN A 1 88 ? -10.582 9.639 8.094 1.00 96.94 88 ASN A N 1
ATOM 670 C CA . ASN A 1 88 ? -10.043 10.618 9.046 1.00 96.94 88 ASN A CA 1
ATOM 671 C C . ASN A 1 88 ? -10.320 10.242 10.514 1.00 96.94 88 ASN A C 1
ATOM 673 O O . ASN A 1 88 ? -9.569 10.654 11.393 1.00 96.94 88 ASN A O 1
ATOM 677 N N . GLN A 1 89 ? -11.396 9.503 10.801 1.00 95.88 89 GLN A N 1
ATOM 678 C CA . GLN A 1 89 ? -11.706 9.047 12.157 1.00 95.88 89 GLN A CA 1
ATOM 679 C C . GLN A 1 89 ? -10.661 8.050 12.659 1.00 95.88 89 GLN A C 1
ATOM 681 O O . GLN A 1 89 ? -10.208 8.193 13.788 1.00 95.88 89 GLN A O 1
ATOM 686 N N . VAL A 1 90 ? -10.205 7.133 11.800 1.00 97.44 90 VAL A N 1
ATOM 687 C CA . VAL A 1 90 ? -9.150 6.165 12.136 1.00 97.44 90 VAL A CA 1
ATOM 688 C C . VAL A 1 90 ? -7.841 6.877 12.474 1.00 97.44 90 VAL A C 1
ATOM 690 O O . VAL A 1 90 ? -7.248 6.609 13.510 1.00 97.44 90 VAL A O 1
ATOM 693 N N . PHE A 1 91 ? -7.430 7.868 11.674 1.00 97.31 91 PHE A N 1
ATOM 694 C CA . PHE A 1 91 ? -6.219 8.648 11.968 1.00 97.31 91 PHE A CA 1
ATOM 695 C C . PHE A 1 91 ? -6.328 9.468 13.263 1.00 97.31 91 PHE A C 1
ATOM 697 O O . PHE A 1 91 ? -5.352 9.595 13.999 1.00 97.31 91 PHE A O 1
ATOM 704 N N . ARG A 1 92 ? -7.512 10.021 13.565 1.00 96.81 92 ARG A N 1
ATOM 705 C CA . ARG A 1 92 ? -7.756 10.711 14.844 1.00 96.81 92 ARG A CA 1
ATOM 706 C C . ARG A 1 92 ? -7.705 9.741 16.023 1.00 96.81 92 ARG A C 1
ATOM 708 O O . ARG A 1 92 ? -7.135 10.084 17.055 1.00 96.81 92 ARG A O 1
ATOM 715 N N . TYR A 1 93 ? -8.269 8.547 15.857 1.00 96.88 93 TYR A N 1
ATOM 716 C CA . TYR A 1 93 ? -8.234 7.497 16.865 1.00 96.88 93 TYR A CA 1
ATOM 717 C C . TYR A 1 93 ? -6.799 7.037 17.142 1.00 96.88 93 TYR A C 1
ATOM 719 O O . TYR A 1 93 ? -6.380 7.065 18.293 1.00 96.88 93 TYR A O 1
ATOM 727 N N . ALA A 1 94 ? -6.016 6.730 16.102 1.00 96.69 94 ALA A N 1
ATOM 728 C CA . ALA A 1 94 ? -4.610 6.334 16.228 1.00 96.69 94 ALA A CA 1
ATOM 729 C C . ALA A 1 94 ? -3.792 7.365 17.025 1.00 96.69 94 ALA A C 1
ATOM 731 O O . ALA A 1 94 ? -3.066 7.011 17.951 1.00 96.69 94 ALA A O 1
ATOM 732 N N . LYS A 1 95 ? -3.985 8.663 16.738 1.00 95.81 95 LYS A N 1
ATOM 733 C CA . LYS A 1 95 ? -3.353 9.749 17.502 1.00 95.81 95 LYS A CA 1
ATOM 734 C C . LYS A 1 95 ? -3.750 9.720 18.984 1.00 95.81 95 LYS A C 1
ATOM 736 O O . LYS A 1 95 ? -2.892 9.867 19.848 1.00 95.81 95 LYS A O 1
ATOM 741 N N . LYS A 1 96 ? -5.040 9.525 19.284 1.00 95.81 96 LYS A N 1
ATOM 742 C CA . LYS A 1 96 ? -5.549 9.421 20.663 1.00 95.81 96 LYS A CA 1
ATOM 743 C C . LYS A 1 96 ? -5.001 8.183 21.387 1.00 95.81 96 LYS A C 1
ATOM 745 O O . LYS A 1 96 ? -4.749 8.259 22.582 1.00 95.81 96 LYS A O 1
ATOM 750 N N . ALA A 1 97 ? -4.784 7.088 20.665 1.00 95.88 97 ALA A N 1
ATOM 751 C CA . ALA A 1 97 ? -4.192 5.850 21.169 1.00 95.88 97 ALA A CA 1
ATOM 752 C C . ALA A 1 97 ? -2.654 5.910 21.315 1.00 95.88 97 ALA A C 1
ATOM 754 O O . ALA A 1 97 ? -2.023 4.894 21.579 1.00 95.88 97 ALA A O 1
ATOM 755 N N . GLY A 1 98 ? -2.032 7.081 21.127 1.00 94.81 98 GLY A N 1
ATOM 756 C CA . GLY A 1 98 ? -0.587 7.279 21.293 1.00 94.81 98 GLY A CA 1
ATOM 757 C C . GLY A 1 98 ? 0.254 7.011 20.040 1.00 94.81 98 GLY A C 1
ATOM 758 O O . GLY A 1 98 ? 1.440 7.343 20.023 1.00 94.81 98 GLY A O 1
ATOM 759 N N . ALA A 1 99 ? -0.339 6.516 18.950 1.00 94.88 99 ALA A N 1
ATOM 760 C CA . ALA A 1 99 ? 0.347 6.264 17.681 1.00 94.88 99 ALA A CA 1
ATOM 761 C C . ALA A 1 99 ? 0.506 7.547 16.840 1.00 94.88 99 ALA A C 1
ATOM 763 O O . ALA A 1 99 ? 0.057 7.640 15.697 1.00 94.88 99 ALA A O 1
ATOM 764 N N . ASN A 1 100 ? 1.161 8.565 17.410 1.00 92.06 100 ASN A N 1
ATOM 765 C CA . ASN A 1 100 ? 1.369 9.880 16.784 1.00 92.06 100 ASN A CA 1
ATOM 766 C C . ASN A 1 100 ? 2.189 9.826 15.485 1.00 92.06 100 ASN A C 1
ATOM 768 O O . ASN A 1 100 ? 2.104 10.739 14.662 1.00 92.06 100 ASN A O 1
ATOM 772 N N . TYR A 1 101 ? 2.962 8.758 15.293 1.00 94.06 101 TYR A N 1
ATOM 773 C CA . TYR A 1 101 ? 3.707 8.510 14.067 1.00 94.06 101 TYR A CA 1
ATOM 774 C C . TYR A 1 101 ? 2.773 8.166 12.887 1.00 94.06 101 TYR A C 1
ATOM 776 O O . TYR A 1 101 ? 3.046 8.479 11.731 1.00 94.06 101 TYR A O 1
ATOM 784 N N . ILE A 1 102 ? 1.593 7.590 1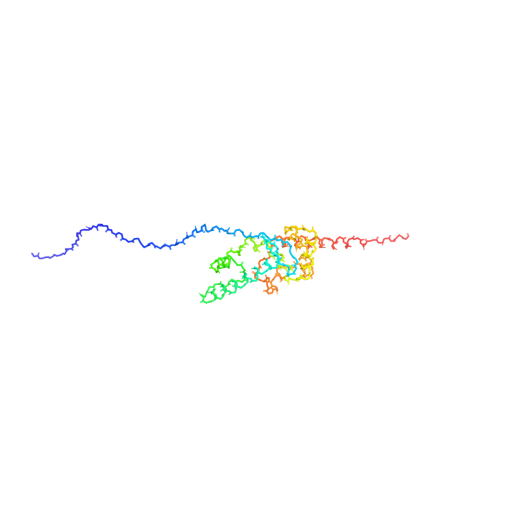3.105 1.00 95.50 102 ILE A N 1
ATOM 785 C CA . ILE A 1 102 ? 0.661 7.316 12.003 1.00 95.50 102 ILE A CA 1
ATOM 786 C C . ILE A 1 102 ? -0.047 8.607 11.569 1.00 95.50 102 ILE A C 1
ATOM 788 O O . ILE A 1 102 ? -0.781 9.235 12.328 1.00 95.50 102 ILE A O 1
ATOM 792 N N . ASN A 1 103 ? 0.136 9.005 10.303 1.00 95.62 103 ASN A N 1
ATOM 793 C CA . ASN A 1 103 ? -0.501 10.201 9.750 1.00 95.62 103 ASN A CA 1
ATOM 794 C C . ASN A 1 103 ? -1.010 10.004 8.316 1.00 95.62 103 ASN A C 1
ATOM 796 O O . ASN A 1 103 ? -0.409 9.306 7.498 1.00 95.62 103 ASN A O 1
ATOM 800 N N . LYS A 1 104 ? -2.127 10.672 8.002 1.00 95.75 104 LYS A N 1
ATOM 801 C CA . LYS A 1 104 ? -2.836 10.530 6.724 1.00 95.75 104 LYS A CA 1
ATOM 802 C C . LYS A 1 104 ? -1.968 10.836 5.493 1.00 95.75 104 LYS A C 1
ATOM 804 O O . LYS A 1 104 ? -2.024 10.032 4.563 1.00 95.75 104 LYS A O 1
ATOM 809 N N . PRO A 1 105 ? -1.186 11.937 5.434 1.00 96.75 105 PRO A N 1
ATOM 810 C CA . PRO A 1 105 ? -0.327 12.205 4.280 1.00 96.75 105 PRO A CA 1
ATOM 811 C C . PRO A 1 105 ? 0.665 11.071 4.013 1.00 96.75 105 PRO A C 1
ATOM 813 O O . PRO A 1 105 ? 0.724 10.579 2.889 1.00 96.75 105 PRO A O 1
ATOM 816 N N . LYS A 1 106 ? 1.369 10.596 5.049 1.00 95.94 106 LYS A N 1
ATOM 817 C CA . LYS A 1 106 ? 2.335 9.496 4.939 1.00 95.94 106 LYS A CA 1
ATOM 818 C C . LYS A 1 106 ? 1.678 8.203 4.459 1.00 95.94 106 LYS A C 1
ATOM 820 O O . LYS A 1 106 ? 2.138 7.627 3.477 1.00 95.94 106 LYS A O 1
ATOM 825 N N . MET A 1 107 ? 0.577 7.786 5.088 1.00 98.00 107 MET A N 1
ATOM 826 C CA . MET A 1 107 ? -0.107 6.540 4.709 1.00 98.00 107 MET A CA 1
ATOM 827 C C . MET A 1 107 ? -0.696 6.607 3.296 1.00 98.00 107 MET A C 1
ATOM 829 O O . MET A 1 107 ? -0.686 5.629 2.566 1.00 98.00 107 MET A O 1
ATOM 833 N N . ARG A 1 108 ? -1.169 7.773 2.843 1.00 97.94 108 ARG A N 1
ATOM 834 C CA . ARG A 1 108 ? -1.612 7.924 1.446 1.00 97.94 108 ARG A CA 1
ATOM 835 C C . ARG A 1 108 ? -0.455 7.897 0.456 1.00 97.94 108 ARG A C 1
ATOM 837 O O . ARG A 1 108 ? -0.640 7.473 -0.679 1.00 97.94 108 ARG A O 1
ATOM 844 N N . HIS A 1 109 ? 0.722 8.360 0.868 1.00 98.06 109 HIS A N 1
ATOM 845 C CA . HIS A 1 109 ? 1.871 8.476 -0.018 1.00 98.06 109 HIS A CA 1
ATOM 846 C C . HIS A 1 109 ? 2.401 7.111 -0.467 1.00 98.06 109 HIS A C 1
ATOM 848 O O . HIS A 1 109 ? 2.821 6.995 -1.617 1.00 98.06 109 HIS A O 1
ATOM 854 N N . TYR A 1 110 ? 2.357 6.095 0.398 1.00 98.62 110 TYR A N 1
ATOM 855 C CA . TYR A 1 110 ? 2.977 4.783 0.163 1.00 98.62 110 TYR A CA 1
ATOM 856 C C . TYR A 1 110 ? 1.984 3.631 -0.047 1.00 98.62 110 TYR A C 1
ATOM 858 O O . TYR A 1 110 ? 2.403 2.478 -0.116 1.00 98.62 110 TYR A O 1
ATOM 866 N N . VAL A 1 111 ? 0.680 3.906 -0.139 1.00 98.69 111 VAL A N 1
ATOM 867 C CA . VAL A 1 111 ? -0.327 2.832 -0.156 1.00 98.69 111 VAL A CA 1
ATOM 868 C C . VAL A 1 111 ? -0.203 1.928 -1.386 1.00 98.69 111 VAL A C 1
ATOM 870 O O . VAL A 1 111 ? -0.493 0.744 -1.291 1.00 98.69 111 VAL A O 1
ATOM 873 N N . HIS A 1 112 ? 0.293 2.431 -2.524 1.00 98.75 112 HIS A N 1
ATOM 874 C CA . HIS A 1 112 ? 0.593 1.581 -3.683 1.00 98.75 112 HIS A CA 1
ATOM 875 C C . HIS A 1 112 ? 1.823 0.692 -3.441 1.00 98.75 112 HIS A C 1
ATOM 877 O O . HIS A 1 112 ? 1.833 -0.448 -3.880 1.00 98.75 112 HIS A O 1
ATOM 883 N N . CYS A 1 113 ? 2.830 1.132 -2.682 1.00 98.75 113 CYS A N 1
ATOM 884 C CA . CYS A 1 113 ? 3.934 0.247 -2.290 1.00 98.75 113 CYS A CA 1
ATOM 885 C C . CYS A 1 113 ? 3.435 -0.903 -1.405 1.00 98.75 113 CYS A C 1
ATOM 887 O O . CYS A 1 113 ? 3.819 -2.051 -1.602 1.00 98.75 113 CYS A O 1
ATOM 889 N N . TYR A 1 114 ? 2.553 -0.593 -0.450 1.00 98.81 114 TYR A N 1
ATOM 890 C CA . TYR A 1 114 ? 1.916 -1.606 0.391 1.00 98.81 114 TYR A CA 1
ATOM 891 C C . TYR A 1 114 ? 0.991 -2.529 -0.417 1.00 98.81 114 TYR A C 1
ATOM 893 O O . TYR A 1 114 ? 0.966 -3.733 -0.178 1.00 98.81 114 TYR A O 1
ATOM 901 N N . ALA A 1 115 ? 0.287 -1.995 -1.420 1.00 98.75 115 ALA A N 1
ATOM 902 C CA . ALA A 1 115 ? -0.511 -2.799 -2.339 1.00 98.75 115 ALA A CA 1
ATOM 903 C C . ALA A 1 115 ? 0.341 -3.784 -3.139 1.00 98.75 115 ALA A C 1
ATOM 905 O O . ALA A 1 115 ? -0.038 -4.945 -3.238 1.00 98.75 115 ALA A O 1
ATOM 906 N N . LEU A 1 116 ? 1.503 -3.357 -3.647 1.00 98.75 116 LEU A N 1
ATOM 907 C CA . LEU A 1 116 ? 2.436 -4.263 -4.318 1.00 98.75 116 LEU A CA 1
ATOM 908 C C . LEU A 1 116 ? 2.887 -5.378 -3.371 1.00 98.75 116 LEU A C 1
ATOM 910 O O . LEU A 1 116 ? 2.806 -6.540 -3.735 1.00 98.75 116 LEU A O 1
ATOM 914 N N . HIS A 1 117 ? 3.282 -5.032 -2.143 1.00 98.62 117 HIS A N 1
ATOM 915 C CA . HIS A 1 117 ? 3.670 -6.021 -1.135 1.00 98.62 117 HIS A CA 1
ATOM 916 C C . HIS A 1 117 ? 2.552 -7.027 -0.816 1.00 98.62 117 HIS A C 1
ATOM 918 O O . HIS A 1 117 ? 2.843 -8.197 -0.617 1.00 98.62 117 HIS A O 1
ATOM 924 N N . CYS A 1 118 ? 1.287 -6.598 -0.795 1.00 98.44 118 CYS A N 1
ATOM 925 C CA . CYS A 1 118 ? 0.154 -7.491 -0.546 1.00 98.44 118 CYS A CA 1
ATOM 926 C C . CYS A 1 118 ? -0.199 -8.388 -1.742 1.00 98.44 118 CYS A C 1
ATOM 928 O O . CYS A 1 118 ? -0.568 -9.538 -1.544 1.00 98.44 118 CYS A O 1
ATOM 930 N N . LEU A 1 119 ? -0.157 -7.849 -2.963 1.00 98.00 119 LEU A N 1
ATOM 931 C CA . LEU A 1 119 ? -0.616 -8.553 -4.167 1.00 98.00 119 LEU A CA 1
ATOM 932 C C . LEU A 1 119 ? 0.464 -9.443 -4.784 1.00 98.00 119 LEU A C 1
ATOM 934 O O . LEU A 1 119 ? 0.137 -10.431 -5.433 1.00 98.00 119 LEU A O 1
ATOM 938 N N . ASP A 1 120 ? 1.729 -9.059 -4.630 1.00 97.94 120 ASP A N 1
ATOM 939 C CA . ASP A 1 120 ? 2.881 -9.726 -5.227 1.00 97.94 120 ASP A CA 1
ATOM 940 C C . ASP A 1 120 ? 4.120 -9.457 -4.353 1.00 97.94 120 ASP A C 1
ATOM 942 O O . ASP A 1 120 ? 4.957 -8.582 -4.618 1.00 97.94 120 ASP A O 1
ATOM 946 N N . GLU A 1 121 ? 4.187 -10.177 -3.230 1.00 98.06 121 GLU A N 1
ATOM 947 C CA . GLU A 1 121 ? 5.255 -10.023 -2.243 1.00 98.06 121 GLU A CA 1
ATOM 948 C C . GLU A 1 121 ? 6.634 -10.338 -2.838 1.00 98.06 121 GLU A C 1
ATOM 950 O O . GLU A 1 121 ? 7.609 -9.646 -2.538 1.00 98.06 121 GLU A O 1
ATOM 955 N N . GLU A 1 122 ? 6.717 -11.326 -3.729 1.00 98.19 122 GLU A N 1
ATOM 956 C CA . GLU A 1 122 ? 7.952 -11.696 -4.415 1.00 98.19 122 GLU A CA 1
ATOM 957 C C . GLU A 1 122 ? 8.481 -10.540 -5.269 1.00 98.19 122 GLU A C 1
ATOM 959 O O . GLU A 1 122 ? 9.633 -10.122 -5.104 1.00 98.19 122 GLU A O 1
ATOM 964 N N . THR A 1 123 ? 7.633 -9.946 -6.116 1.00 98.25 123 THR A N 1
ATOM 965 C CA . THR A 1 123 ? 8.009 -8.780 -6.924 1.00 98.25 123 THR A CA 1
ATOM 966 C C . THR A 1 123 ? 8.370 -7.584 -6.044 1.00 98.25 123 THR A C 1
ATOM 968 O O . THR A 1 123 ? 9.348 -6.886 -6.325 1.00 98.25 123 THR A O 1
ATOM 971 N N . SER A 1 124 ? 7.637 -7.349 -4.950 1.00 98.31 124 SER A N 1
ATOM 972 C CA . SER A 1 124 ? 7.970 -6.307 -3.967 1.00 98.31 124 SER A CA 1
ATOM 973 C C . SER A 1 124 ? 9.368 -6.511 -3.369 1.00 98.31 124 SER A C 1
ATOM 975 O O . SER A 1 124 ? 10.182 -5.584 -3.337 1.00 98.31 124 SER A O 1
ATOM 977 N N . ASN A 1 125 ? 9.681 -7.737 -2.946 1.00 98.50 125 ASN A N 1
ATOM 978 C CA . ASN A 1 125 ? 10.949 -8.101 -2.320 1.00 98.50 125 ASN A CA 1
ATOM 979 C C . ASN A 1 125 ? 12.122 -8.006 -3.302 1.00 98.50 125 ASN A C 1
ATOM 981 O O . ASN A 1 125 ? 13.171 -7.454 -2.961 1.00 98.50 125 ASN A O 1
ATOM 985 N N . THR A 1 126 ? 11.933 -8.460 -4.540 1.00 98.50 126 THR A N 1
ATOM 986 C CA . THR A 1 126 ? 12.913 -8.306 -5.624 1.00 98.50 126 THR A CA 1
ATOM 987 C C . THR A 1 126 ? 13.168 -6.834 -5.939 1.00 98.50 126 THR A C 1
ATOM 989 O O . THR A 1 126 ? 14.321 -6.414 -6.047 1.00 98.50 126 THR A O 1
ATOM 992 N N . LEU A 1 127 ? 12.117 -6.010 -5.999 1.00 98.25 127 LEU A N 1
ATOM 993 C CA . LEU A 1 127 ? 12.254 -4.574 -6.236 1.00 98.25 127 LEU A CA 1
ATOM 994 C C . LEU A 1 127 ? 13.013 -3.875 -5.098 1.00 98.25 127 LEU A C 1
ATOM 996 O O . LEU A 1 127 ? 13.854 -3.017 -5.357 1.00 98.25 127 LEU A O 1
ATOM 1000 N N . ARG A 1 128 ? 12.755 -4.253 -3.839 1.00 98.44 128 ARG A N 1
ATOM 1001 C CA . ARG A 1 128 ? 13.483 -3.734 -2.668 1.00 98.44 128 ARG A CA 1
ATOM 1002 C C . ARG A 1 128 ? 14.974 -4.062 -2.731 1.00 98.44 128 ARG A C 1
ATOM 1004 O O . ARG A 1 128 ? 15.780 -3.149 -2.567 1.00 98.44 128 ARG A O 1
ATOM 1011 N N . ARG A 1 129 ? 15.333 -5.320 -3.021 1.00 98.44 129 ARG A N 1
ATOM 1012 C CA . ARG A 1 129 ? 16.734 -5.752 -3.195 1.00 98.44 129 ARG A CA 1
ATOM 1013 C C . ARG A 1 129 ? 17.428 -4.953 -4.295 1.00 98.44 129 ARG A C 1
ATOM 1015 O O . ARG A 1 129 ? 18.435 -4.307 -4.031 1.00 98.44 129 ARG A O 1
ATOM 1022 N N . ALA A 1 130 ? 16.828 -4.897 -5.485 1.00 98.25 130 ALA A N 1
ATOM 1023 C CA . ALA A 1 130 ? 17.418 -4.223 -6.641 1.00 98.25 130 ALA A CA 1
ATOM 1024 C C . ALA A 1 130 ? 17.633 -2.714 -6.420 1.00 98.25 130 ALA A C 1
ATOM 1026 O O . ALA A 1 130 ? 18.631 -2.152 -6.863 1.00 98.25 130 ALA A O 1
ATOM 1027 N N . PHE A 1 131 ? 16.699 -2.029 -5.750 1.00 98.25 131 PHE A N 1
ATOM 1028 C CA . PHE A 1 131 ? 16.852 -0.601 -5.452 1.00 98.25 131 PHE A CA 1
ATOM 1029 C C . PHE A 1 131 ? 17.874 -0.344 -4.342 1.00 98.25 131 PHE A C 1
ATOM 1031 O O . PHE A 1 131 ? 18.604 0.642 -4.414 1.00 98.25 131 PHE A O 1
ATOM 1038 N N . LYS A 1 132 ? 17.967 -1.227 -3.344 1.00 96.81 132 LYS A N 1
ATOM 1039 C CA . LYS A 1 132 ? 18.994 -1.122 -2.305 1.00 96.81 132 LYS A CA 1
ATOM 1040 C C . LYS A 1 132 ? 20.395 -1.351 -2.871 1.00 96.81 132 LYS A C 1
ATOM 1042 O O . LYS A 1 132 ? 21.286 -0.564 -2.576 1.00 96.81 132 LYS A O 1
ATOM 1047 N N . GLU A 1 133 ? 20.576 -2.382 -3.693 1.00 97.50 133 GLU A N 1
ATOM 1048 C CA . GLU A 1 133 ? 21.857 -2.703 -4.338 1.00 97.50 133 GLU A CA 1
ATOM 1049 C C . GLU A 1 133 ? 22.376 -1.530 -5.180 1.00 97.50 133 GLU A C 1
ATOM 1051 O O . GLU A 1 133 ? 23.552 -1.184 -5.114 1.00 97.50 133 GLU A O 1
ATOM 1056 N N . ARG A 1 134 ? 21.477 -0.840 -5.893 1.00 97.75 134 ARG A N 1
ATOM 1057 C CA . ARG A 1 134 ? 21.803 0.381 -6.646 1.00 97.75 134 ARG A CA 1
ATOM 1058 C C . ARG A 1 134 ? 21.993 1.638 -5.786 1.00 97.75 134 ARG A C 1
ATOM 1060 O O . ARG A 1 134 ? 22.289 2.695 -6.332 1.00 97.75 134 ARG A O 1
ATOM 1067 N N . GLY A 1 135 ? 21.792 1.567 -4.470 1.00 96.00 135 GLY A N 1
ATOM 1068 C CA . GLY A 1 135 ? 21.866 2.731 -3.581 1.00 96.00 135 GLY A CA 1
ATOM 1069 C C . GLY A 1 135 ? 20.775 3.779 -3.838 1.00 96.00 135 GLY A C 1
ATOM 1070 O O . GLY A 1 135 ? 20.961 4.960 -3.544 1.00 96.00 135 GLY A O 1
ATOM 1071 N N . GLU A 1 136 ? 19.637 3.369 -4.400 1.00 97.62 136 GLU A N 1
ATOM 1072 C CA . GLU A 1 136 ? 18.554 4.270 -4.784 1.00 97.62 136 GLU A CA 1
ATOM 1073 C C . GLU A 1 136 ? 17.795 4.820 -3.573 1.00 97.62 136 GLU A C 1
ATOM 1075 O O . GLU A 1 136 ? 17.600 4.163 -2.546 1.00 97.62 136 GLU A O 1
ATOM 1080 N N . ASN A 1 137 ? 17.280 6.041 -3.710 1.00 96.88 137 ASN A N 1
ATOM 1081 C CA . ASN A 1 137 ? 16.468 6.648 -2.662 1.00 96.88 137 ASN A CA 1
ATOM 1082 C C . ASN A 1 137 ? 15.027 6.093 -2.645 1.00 96.88 137 ASN A C 1
ATOM 1084 O O . ASN A 1 137 ? 14.506 5.562 -3.629 1.00 96.88 137 ASN A O 1
ATOM 1088 N N . VAL A 1 138 ? 14.331 6.282 -1.517 1.00 97.69 138 VAL A N 1
ATOM 1089 C CA . VAL A 1 138 ? 12.939 5.822 -1.335 1.00 97.69 138 VAL A CA 1
ATOM 1090 C C . VAL A 1 138 ? 11.977 6.444 -2.345 1.00 97.69 138 VAL A C 1
ATOM 1092 O O . VAL A 1 138 ? 10.988 5.812 -2.704 1.00 97.69 138 VAL A O 1
ATOM 1095 N N . GLY A 1 139 ? 12.252 7.659 -2.827 1.00 98.00 139 GLY A N 1
ATOM 1096 C CA . GLY A 1 139 ? 11.451 8.304 -3.864 1.00 98.00 139 GLY A CA 1
ATOM 1097 C C . GLY A 1 139 ? 11.480 7.519 -5.175 1.00 98.00 139 GLY A C 1
ATOM 1098 O O . GLY A 1 139 ? 10.419 7.232 -5.727 1.00 98.00 139 GLY A O 1
ATOM 1099 N N . ALA A 1 140 ? 12.670 7.118 -5.625 1.00 98.44 140 ALA A N 1
ATOM 1100 C CA . ALA A 1 140 ? 12.860 6.314 -6.828 1.00 98.44 14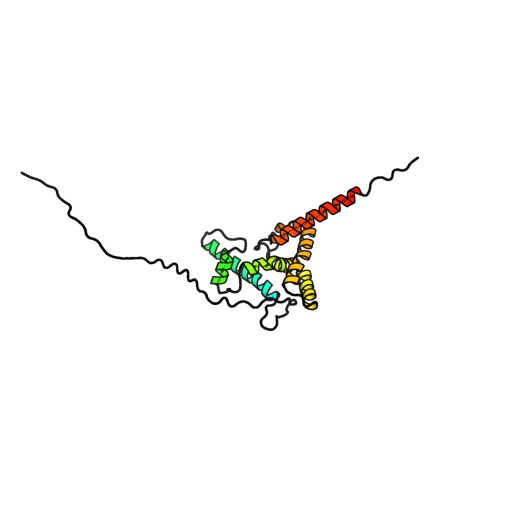0 ALA A CA 1
ATOM 1101 C C . ALA A 1 140 ? 12.206 4.928 -6.690 1.00 98.44 140 ALA A C 1
ATOM 1103 O O . ALA A 1 140 ? 11.384 4.555 -7.530 1.00 98.44 140 ALA A O 1
ATOM 1104 N N . TRP A 1 141 ? 12.466 4.217 -5.583 1.00 98.62 141 TRP A N 1
ATOM 1105 C CA . TRP A 1 141 ? 11.821 2.927 -5.285 1.00 98.62 141 TRP A CA 1
ATOM 1106 C C . TRP A 1 141 ? 10.293 3.043 -5.287 1.00 98.62 141 TRP A C 1
ATOM 1108 O O . TRP A 1 141 ? 9.591 2.270 -5.938 1.00 98.62 141 TRP A O 1
ATOM 1118 N N . ARG A 1 142 ? 9.762 4.072 -4.619 1.00 98.62 142 ARG A N 1
ATOM 1119 C CA . ARG A 1 142 ? 8.324 4.326 -4.545 1.00 98.62 142 ARG A CA 1
ATOM 1120 C C . ARG A 1 142 ? 7.712 4.538 -5.928 1.00 98.62 142 ARG A C 1
ATOM 1122 O O . ARG A 1 142 ? 6.607 4.057 -6.162 1.00 98.62 142 ARG A O 1
ATOM 1129 N N . GLN A 1 143 ? 8.362 5.287 -6.818 1.00 98.56 143 GLN A N 1
ATOM 1130 C CA . GLN A 1 143 ? 7.848 5.474 -8.180 1.00 98.56 143 GLN A CA 1
ATOM 1131 C C . GLN A 1 143 ? 7.885 4.162 -8.971 1.00 98.56 143 GLN A C 1
ATOM 1133 O O . GLN A 1 143 ? 6.930 3.845 -9.677 1.00 98.56 143 GLN A O 1
ATOM 1138 N N . ALA A 1 144 ? 8.931 3.357 -8.788 1.00 98.50 144 ALA A N 1
ATOM 1139 C CA . ALA A 1 144 ? 9.059 2.068 -9.455 1.00 98.50 144 ALA A CA 1
ATOM 1140 C C . ALA A 1 144 ? 7.953 1.072 -9.071 1.00 98.50 144 ALA A C 1
ATOM 1142 O O . ALA A 1 144 ? 7.551 0.281 -9.921 1.00 98.50 144 ALA A O 1
ATOM 1143 N N . CYS A 1 145 ? 7.388 1.157 -7.858 1.00 98.69 145 CYS A N 1
ATOM 1144 C CA . CYS A 1 145 ? 6.278 0.299 -7.418 1.00 98.69 145 CYS A CA 1
ATOM 1145 C C . CYS A 1 145 ? 5.006 0.408 -8.283 1.00 98.69 145 CYS A C 1
ATOM 1147 O O . CYS A 1 145 ? 4.181 -0.503 -8.253 1.00 98.69 145 CYS A O 1
ATOM 1149 N N . TYR A 1 146 ? 4.810 1.492 -9.048 1.00 98.75 146 TYR A N 1
ATOM 1150 C CA . TYR A 1 146 ? 3.632 1.614 -9.918 1.00 98.75 146 TYR A CA 1
ATOM 1151 C C . TYR A 1 146 ? 3.658 0.626 -11.086 1.00 98.75 146 TYR A C 1
ATOM 1153 O O . TYR A 1 146 ? 2.627 0.040 -11.402 1.00 98.75 146 TYR A O 1
ATOM 1161 N N . LYS A 1 147 ? 4.821 0.422 -11.715 1.00 98.38 147 LYS A N 1
ATOM 1162 C CA . LYS A 1 147 ? 4.951 -0.422 -12.912 1.00 98.38 147 LYS A CA 1
ATOM 1163 C C . LYS A 1 147 ? 4.463 -1.866 -12.693 1.00 98.38 147 LYS A C 1
ATOM 1165 O O . LYS A 1 147 ? 3.598 -2.297 -13.454 1.00 98.38 147 LYS A O 1
ATOM 1170 N N . PRO A 1 148 ? 4.932 -2.614 -11.673 1.00 98.38 148 PRO A N 1
ATOM 1171 C CA . PRO A 1 148 ? 4.453 -3.976 -11.444 1.00 98.38 148 PRO A CA 1
ATOM 1172 C C . PRO A 1 148 ? 2.970 -4.021 -11.054 1.00 98.38 148 PRO A C 1
ATOM 1174 O O . PRO A 1 148 ? 2.269 -4.935 -11.471 1.00 98.38 148 PRO A O 1
ATOM 1177 N N . LEU A 1 149 ? 2.445 -3.016 -10.343 1.00 98.12 149 LEU A N 1
ATOM 1178 C CA . LEU A 1 149 ? 1.010 -2.950 -10.043 1.00 98.12 149 LEU A CA 1
ATOM 1179 C C . LEU A 1 149 ? 0.139 -2.766 -11.286 1.00 98.12 149 LEU A C 1
ATOM 1181 O O . LEU A 1 149 ? -0.929 -3.367 -11.377 1.00 98.12 149 LEU A O 1
ATOM 1185 N N . VAL A 1 150 ? 0.577 -1.947 -12.243 1.00 98.38 150 VAL A N 1
ATOM 1186 C CA . VAL A 1 150 ? -0.142 -1.804 -13.514 1.00 98.38 150 VAL A CA 1
ATOM 1187 C C . VAL A 1 150 ? -0.102 -3.118 -14.298 1.00 98.38 150 VAL A C 1
ATOM 1189 O O . VAL A 1 150 ? -1.120 -3.515 -14.856 1.00 98.38 150 VAL A O 1
ATOM 1192 N N . ALA A 1 151 ? 1.016 -3.851 -14.263 1.00 97.88 151 ALA A N 1
ATOM 1193 C CA . ALA A 1 151 ? 1.093 -5.191 -14.847 1.00 97.88 151 ALA A CA 1
ATOM 1194 C C . ALA A 1 151 ? 0.142 -6.192 -14.158 1.00 97.88 151 ALA A C 1
ATOM 1196 O O . ALA A 1 151 ? -0.499 -6.990 -14.838 1.00 97.88 151 ALA A O 1
ATOM 1197 N N . VAL A 1 152 ? -0.013 -6.125 -12.829 1.00 97.12 152 VAL A N 1
ATOM 1198 C CA . VAL A 1 152 ? -1.030 -6.905 -12.096 1.00 97.12 152 VAL A CA 1
ATOM 1199 C C . VAL A 1 152 ? -2.438 -6.550 -12.582 1.00 97.12 152 VAL A C 1
ATOM 1201 O O . VAL A 1 152 ? -3.222 -7.452 -12.868 1.00 97.12 152 VAL A O 1
ATOM 1204 N N . ALA A 1 153 ? -2.746 -5.258 -12.739 1.00 97.31 153 ALA A N 1
ATOM 1205 C CA . ALA A 1 153 ? -4.043 -4.812 -13.246 1.00 97.31 153 ALA A CA 1
ATOM 1206 C C . ALA A 1 153 ? -4.308 -5.302 -14.677 1.00 97.31 153 ALA A C 1
ATOM 1208 O O . ALA A 1 153 ? -5.397 -5.795 -14.956 1.00 97.31 153 ALA A O 1
ATOM 1209 N N . ALA A 1 154 ? -3.310 -5.234 -15.561 1.00 97.00 154 ALA A N 1
ATOM 1210 C CA . ALA A 1 154 ? -3.414 -5.710 -16.938 1.00 97.00 154 ALA A CA 1
ATOM 1211 C C . ALA A 1 154 ? -3.791 -7.200 -17.015 1.00 97.00 154 ALA A C 1
ATOM 1213 O O . ALA A 1 154 ? -4.622 -7.583 -17.835 1.00 97.00 154 ALA A O 1
ATOM 1214 N N . ARG A 1 155 ? -3.243 -8.030 -16.115 1.00 95.12 155 ARG A N 1
ATOM 1215 C CA . ARG A 1 155 ? -3.561 -9.468 -16.028 1.00 95.12 155 ARG A CA 1
ATOM 1216 C C . ARG A 1 155 ? -4.961 -9.765 -15.481 1.00 95.12 155 ARG A C 1
ATOM 1218 O O . ARG A 1 155 ? -5.441 -10.878 -15.649 1.00 95.12 155 ARG A O 1
ATOM 1225 N N . GLN A 1 156 ? -5.605 -8.803 -14.823 1.00 93.81 156 GLN A N 1
ATOM 1226 C CA . GLN A 1 156 ? -6.889 -8.980 -14.133 1.00 93.81 156 GLN A CA 1
ATOM 1227 C C . GLN A 1 156 ? -7.977 -8.043 -14.683 1.00 93.81 156 GLN A C 1
ATOM 1229 O O . GLN A 1 156 ? -8.809 -7.524 -13.943 1.00 93.81 156 GLN A O 1
ATOM 1234 N N . GLY A 1 157 ? -7.963 -7.790 -15.996 1.00 93.50 157 GLY A N 1
ATOM 1235 C CA . GLY A 1 157 ? -9.031 -7.040 -16.669 1.00 93.50 157 GLY A CA 1
ATOM 1236 C C . GLY A 1 157 ? -9.030 -5.530 -16.405 1.00 93.50 157 GLY A C 1
ATOM 1237 O O . GLY A 1 157 ? -10.033 -4.866 -16.649 1.00 93.50 157 GLY A O 1
ATOM 1238 N N . TRP A 1 158 ? -7.908 -4.970 -15.941 1.00 96.19 158 TRP A N 1
ATOM 1239 C CA . TRP A 1 158 ? -7.689 -3.539 -15.687 1.00 96.19 158 TRP A CA 1
ATOM 1240 C C . TRP A 1 158 ? -8.537 -2.905 -14.572 1.00 96.19 158 TRP A C 1
ATOM 1242 O O . TRP A 1 158 ? -8.467 -1.688 -14.376 1.00 96.19 158 TRP A O 1
ATOM 1252 N N . ASP A 1 159 ? -9.297 -3.693 -13.810 1.00 95.25 159 ASP A N 1
ATOM 1253 C CA . ASP A 1 159 ? -10.127 -3.192 -12.712 1.00 95.25 159 ASP A CA 1
ATOM 1254 C C . ASP A 1 159 ? -9.352 -3.161 -11.386 1.00 95.25 159 ASP A C 1
ATOM 1256 O O . ASP A 1 159 ? -9.439 -4.049 -10.538 1.00 95.25 159 ASP A O 1
ATOM 1260 N N . ILE A 1 160 ? -8.571 -2.096 -11.189 1.00 97.50 160 ILE A N 1
ATOM 1261 C CA . ILE A 1 160 ? -7.780 -1.923 -9.965 1.00 97.50 160 ILE A CA 1
ATOM 1262 C C . ILE A 1 160 ? -8.644 -1.770 -8.699 1.00 97.50 160 ILE A C 1
ATOM 1264 O O . ILE A 1 160 ? -8.164 -2.050 -7.598 1.00 97.50 160 ILE A O 1
ATOM 1268 N N . ASP A 1 161 ? -9.906 -1.345 -8.825 1.00 97.38 161 ASP A N 1
ATOM 1269 C CA . ASP A 1 161 ? -10.830 -1.278 -7.691 1.00 97.38 161 ASP A CA 1
ATOM 1270 C C . ASP A 1 161 ? -11.241 -2.660 -7.228 1.00 97.38 161 ASP A C 1
ATOM 1272 O O . ASP A 1 161 ? -11.180 -2.9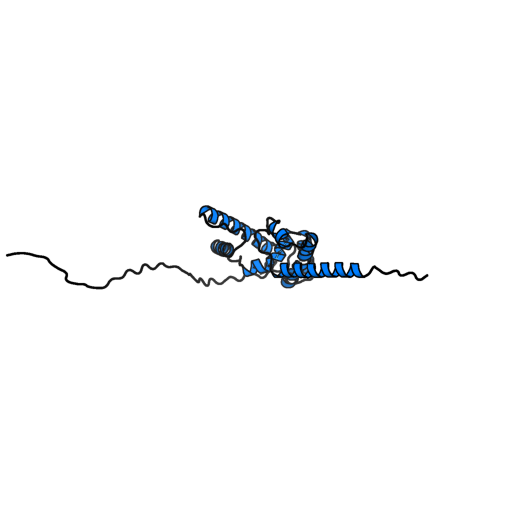38 -6.029 1.00 97.38 161 ASP A O 1
ATOM 1276 N N . ALA A 1 162 ? -11.633 -3.520 -8.168 1.00 97.69 162 ALA A N 1
ATOM 1277 C CA . ALA A 1 162 ? -11.967 -4.905 -7.878 1.00 97.69 162 ALA A CA 1
ATOM 1278 C C . ALA A 1 162 ? -10.785 -5.618 -7.211 1.00 97.69 162 ALA A C 1
ATOM 1280 O O . ALA A 1 162 ? -10.969 -6.250 -6.173 1.00 97.69 162 ALA A O 1
ATOM 1281 N N . ILE A 1 163 ? -9.562 -5.416 -7.717 1.00 97.88 163 ILE A N 1
ATOM 1282 C CA . ILE A 1 163 ? -8.336 -5.996 -7.142 1.00 97.88 163 ILE A CA 1
ATOM 1283 C C . ILE A 1 163 ? -8.137 -5.551 -5.686 1.00 97.88 163 ILE A C 1
ATOM 1285 O O . ILE A 1 163 ? -7.900 -6.377 -4.802 1.00 97.88 163 ILE A O 1
ATOM 1289 N N . PHE A 1 164 ? -8.262 -4.250 -5.400 1.00 98.50 164 PHE A N 1
ATOM 1290 C CA . PHE A 1 164 ? -8.138 -3.751 -4.027 1.00 98.50 164 PHE A CA 1
ATOM 1291 C C . PHE A 1 164 ? -9.258 -4.274 -3.127 1.00 98.50 164 PHE A C 1
ATOM 1293 O O . PHE A 1 164 ? -8.998 -4.621 -1.978 1.00 98.50 164 PHE A O 1
ATOM 1300 N N . ASN A 1 165 ? -10.496 -4.322 -3.619 1.00 97.94 165 ASN A N 1
ATOM 1301 C CA . ASN A 1 165 ? -11.650 -4.752 -2.833 1.00 97.94 165 ASN A CA 1
ATOM 1302 C C . ASN A 1 165 ? -11.654 -6.264 -2.561 1.00 97.94 165 ASN A C 1
ATOM 1304 O O . ASN A 1 165 ? -12.147 -6.669 -1.511 1.00 97.94 165 ASN A O 1
ATOM 1308 N N . ALA A 1 166 ? -11.075 -7.077 -3.447 1.00 97.69 166 ALA A N 1
ATOM 1309 C CA . ALA A 1 166 ? -10.954 -8.521 -3.266 1.00 97.69 166 ALA A CA 1
ATOM 1310 C C . ALA A 1 166 ? -9.894 -8.909 -2.219 1.00 97.69 166 ALA A C 1
ATOM 1312 O O . ALA A 1 166 ? -10.017 -9.945 -1.570 1.00 97.69 166 ALA A O 1
ATOM 1313 N N . HIS A 1 167 ? -8.859 -8.084 -2.017 1.00 98.00 167 HIS A N 1
ATOM 1314 C CA . HIS A 1 167 ? -7.766 -8.420 -1.104 1.00 98.00 167 HIS A CA 1
ATOM 1315 C C . HIS A 1 167 ? -8.068 -8.008 0.359 1.00 98.00 167 HIS A C 1
ATOM 1317 O O . HIS A 1 167 ? -8.216 -6.810 0.631 1.00 98.00 167 HIS A O 1
ATOM 1323 N N . PRO A 1 168 ? -8.048 -8.928 1.351 1.00 96.94 168 PRO A N 1
ATOM 1324 C CA . PRO A 1 168 ? -8.460 -8.650 2.740 1.00 96.94 168 PRO A CA 1
ATOM 1325 C C . PRO A 1 168 ? -7.698 -7.523 3.456 1.00 96.94 168 PRO A C 1
ATOM 1327 O O . PRO A 1 168 ? -8.226 -6.882 4.367 1.00 96.94 168 PRO A O 1
ATOM 1330 N N . ARG A 1 169 ? -6.440 -7.277 3.064 1.00 97.69 169 ARG A N 1
ATOM 1331 C CA . ARG A 1 169 ? -5.614 -6.178 3.602 1.00 97.69 169 ARG A CA 1
ATOM 1332 C C . ARG A 1 169 ? -5.780 -4.858 2.839 1.00 97.69 169 ARG A C 1
ATOM 1334 O O . ARG A 1 169 ? -5.542 -3.797 3.408 1.00 97.69 169 ARG A O 1
ATOM 1341 N N . LEU A 1 170 ? -6.202 -4.894 1.570 1.00 98.31 170 LEU A N 1
ATOM 1342 C CA . LEU A 1 170 ? -6.300 -3.700 0.714 1.00 98.31 170 LEU A CA 1
ATOM 1343 C C . LEU A 1 170 ? -7.718 -3.154 0.602 1.00 98.31 170 LEU A C 1
ATOM 1345 O O . LEU A 1 170 ? -7.886 -1.963 0.340 1.00 98.31 170 LEU A O 1
ATOM 1349 N N . CYS A 1 171 ? -8.730 -3.972 0.887 1.00 98.06 171 CYS A N 1
ATOM 1350 C CA . CYS A 1 171 ? -10.132 -3.586 0.788 1.00 98.06 171 CYS A CA 1
ATOM 1351 C C . CYS A 1 171 ? -10.513 -2.462 1.759 1.00 98.06 171 CYS A C 1
ATOM 1353 O O . CYS A 1 171 ? -11.538 -1.819 1.570 1.00 98.06 171 CYS A O 1
ATOM 1355 N N . VAL A 1 172 ? -9.673 -2.156 2.749 1.00 98.12 172 VAL A N 1
ATOM 1356 C CA . VAL A 1 172 ? -9.844 -1.027 3.674 1.00 98.12 172 VAL A CA 1
ATOM 1357 C C . VAL A 1 172 ? -9.168 0.261 3.188 1.00 98.12 172 VAL A C 1
ATOM 1359 O O . VAL A 1 172 ? -9.383 1.334 3.751 1.00 98.12 172 VAL A O 1
ATOM 1362 N N . TRP A 1 173 ? -8.375 0.201 2.122 1.00 98.50 173 TRP A N 1
ATOM 1363 C CA . TRP A 1 173 ? -7.674 1.346 1.556 1.00 98.50 173 TRP A CA 1
ATOM 1364 C C . TRP A 1 173 ? -8.388 1.884 0.313 1.00 98.50 173 TRP A C 1
ATOM 1366 O O . TRP A 1 173 ? -9.109 1.178 -0.397 1.00 98.50 173 TRP A O 1
ATOM 1376 N N . TYR A 1 174 ? -8.208 3.181 0.070 1.00 98.00 174 TYR A N 1
ATOM 1377 C CA . TYR A 1 174 ? -8.612 3.811 -1.184 1.00 98.00 174 TYR A CA 1
ATOM 1378 C C . TYR A 1 174 ? -7.501 3.629 -2.214 1.00 98.00 174 TYR A C 1
ATOM 1380 O O . TYR A 1 174 ? -6.331 3.857 -1.897 1.00 98.00 174 TYR A O 1
ATOM 1388 N N . VAL A 1 175 ? -7.866 3.286 -3.449 1.00 98.31 175 VAL A N 1
ATOM 1389 C CA . VAL A 1 175 ? -6.900 3.194 -4.547 1.00 98.31 175 VAL A CA 1
ATOM 1390 C C . VAL A 1 175 ? -6.344 4.593 -4.857 1.00 98.31 175 VAL A C 1
ATOM 1392 O O . VAL A 1 175 ? -7.133 5.522 -5.076 1.00 98.31 175 VAL A O 1
ATOM 1395 N N . PRO A 1 176 ? -5.012 4.783 -4.911 1.00 98.31 176 PRO A N 1
ATOM 1396 C CA . PRO A 1 176 ? -4.407 6.060 -5.276 1.00 98.31 176 PRO A CA 1
ATOM 1397 C C . PRO A 1 176 ? -4.862 6.569 -6.634 1.00 98.31 176 PRO A C 1
ATOM 1399 O O . PRO A 1 176 ? -4.821 5.840 -7.624 1.00 98.31 176 PRO A O 1
ATOM 1402 N N . THR A 1 177 ? -5.175 7.863 -6.709 1.00 98.38 177 THR A N 1
ATOM 1403 C CA . THR A 1 177 ? -5.550 8.528 -7.963 1.00 98.38 177 THR A CA 1
ATOM 1404 C C . THR A 1 177 ? -4.502 8.316 -9.054 1.00 98.38 177 THR A C 1
ATOM 1406 O O . THR A 1 177 ? -4.856 7.975 -10.178 1.00 98.38 177 THR A O 1
ATOM 1409 N N . LYS A 1 178 ? -3.209 8.434 -8.717 1.00 98.19 178 LYS A N 1
ATOM 1410 C CA . LYS A 1 178 ? -2.124 8.221 -9.684 1.00 98.19 178 LYS A CA 1
ATOM 1411 C C . LYS A 1 178 ? -2.087 6.785 -10.215 1.00 98.19 178 LYS A C 1
ATOM 1413 O O . LYS A 1 178 ? -1.863 6.604 -11.404 1.00 98.19 178 LYS A O 1
ATOM 1418 N N . LEU A 1 179 ? -2.343 5.785 -9.367 1.00 98.50 179 LEU A N 1
ATOM 1419 C CA . LEU A 1 179 ? -2.387 4.384 -9.797 1.00 98.50 179 LEU A CA 1
ATOM 1420 C C . LEU A 1 179 ? -3.544 4.151 -10.775 1.00 98.50 179 LEU A C 1
ATOM 1422 O O . LEU A 1 179 ? -3.324 3.590 -11.840 1.00 98.50 179 LEU A O 1
ATOM 1426 N N . ARG A 1 180 ? -4.745 4.661 -10.463 1.00 98.38 180 ARG A N 1
ATOM 1427 C CA . ARG A 1 180 ? -5.905 4.591 -11.372 1.00 98.38 180 ARG A CA 1
ATOM 1428 C C . ARG A 1 180 ? -5.598 5.213 -12.730 1.00 98.38 180 ARG A C 1
ATOM 1430 O O . ARG A 1 180 ? -5.856 4.600 -13.756 1.00 98.38 180 ARG A O 1
ATOM 1437 N N . GLN A 1 181 ? -5.023 6.417 -12.730 1.00 98.38 181 GLN A N 1
ATOM 1438 C CA . GLN A 1 181 ? -4.656 7.129 -13.956 1.00 98.38 181 GLN A CA 1
ATOM 1439 C C . GLN A 1 181 ? -3.677 6.322 -14.813 1.00 98.38 181 GLN A C 1
ATOM 1441 O O . GLN A 1 181 ? -3.866 6.237 -16.021 1.00 98.38 181 GLN A O 1
ATOM 1446 N N . LEU A 1 182 ? -2.661 5.712 -14.195 1.00 98.31 182 LEU A N 1
ATOM 1447 C CA . LEU A 1 182 ? -1.694 4.877 -14.908 1.00 98.31 182 LEU A CA 1
ATOM 1448 C C . LEU A 1 182 ? -2.346 3.613 -15.485 1.00 98.31 182 LEU A C 1
ATOM 1450 O O . LEU A 1 182 ? -2.117 3.311 -16.650 1.00 98.31 182 LEU A O 1
ATOM 1454 N N . CYS A 1 183 ? -3.205 2.924 -14.727 1.00 98.00 183 CYS A N 1
ATOM 1455 C CA . CYS A 1 183 ? -3.947 1.771 -15.246 1.00 98.00 183 CYS A CA 1
ATOM 1456 C C . CYS A 1 183 ? -4.862 2.153 -16.420 1.00 98.00 183 CYS A C 1
ATOM 1458 O O . CYS A 1 183 ? -4.925 1.425 -17.405 1.00 98.00 183 CYS A O 1
ATOM 1460 N N . HIS A 1 184 ? -5.553 3.296 -16.345 1.00 97.50 184 HIS A N 1
ATOM 1461 C CA . HIS A 1 184 ? -6.389 3.774 -17.449 1.00 97.50 184 HIS A CA 1
ATOM 1462 C C . HIS A 1 184 ? -5.568 4.119 -18.694 1.00 97.50 184 HIS A C 1
ATOM 1464 O O . HIS A 1 184 ? -5.960 3.724 -19.788 1.00 97.50 184 HIS A O 1
ATOM 1470 N N . ALA A 1 185 ? -4.447 4.827 -18.531 1.00 96.88 185 ALA A N 1
ATOM 1471 C CA . ALA A 1 185 ? -3.571 5.188 -19.641 1.00 96.88 185 ALA A CA 1
ATOM 1472 C C . ALA A 1 185 ? -3.014 3.940 -20.344 1.00 96.88 185 ALA A C 1
ATOM 1474 O O . ALA A 1 185 ? -3.141 3.813 -21.558 1.00 96.88 185 ALA A O 1
ATOM 1475 N N . GLU A 1 186 ? -2.487 2.980 -19.581 1.00 96.69 186 GLU A N 1
ATOM 1476 C CA . GLU A 1 186 ? -1.918 1.751 -20.143 1.00 96.69 186 GLU A CA 1
ATOM 1477 C C . GLU A 1 186 ? -2.978 0.848 -20.784 1.00 96.69 186 GLU A C 1
ATOM 1479 O O . GLU A 1 186 ? -2.720 0.265 -21.834 1.00 96.69 186 GLU A O 1
ATOM 1484 N N . ARG A 1 187 ? -4.200 0.793 -20.236 1.00 96.56 187 ARG A N 1
ATOM 1485 C CA . ARG A 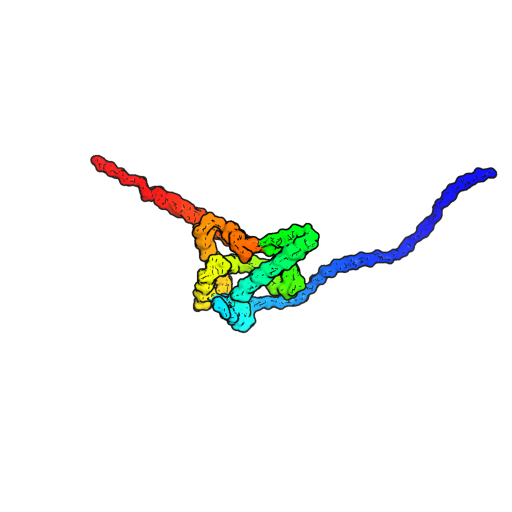1 187 ? -5.322 0.095 -20.882 1.00 96.56 187 ARG A CA 1
ATOM 1486 C C . ARG A 1 187 ? -5.643 0.689 -22.251 1.00 96.56 187 ARG A C 1
ATOM 1488 O O . ARG A 1 187 ? -5.842 -0.056 -23.208 1.00 96.56 187 ARG A O 1
ATOM 1495 N N . SER A 1 188 ? -5.715 2.017 -22.342 1.00 95.62 188 SER A N 1
ATOM 1496 C CA . SER A 1 188 ? -5.980 2.708 -23.608 1.00 95.62 188 SER A CA 1
ATOM 1497 C C . SER A 1 188 ? -4.855 2.472 -24.618 1.00 95.62 188 SER A C 1
ATOM 1499 O O . SER A 1 188 ? -5.139 2.180 -25.777 1.00 95.62 188 SER A O 1
ATOM 1501 N N . ASN A 1 189 ? -3.595 2.515 -24.173 1.00 94.06 189 ASN A N 1
ATOM 1502 C CA . ASN A 1 189 ? -2.432 2.207 -25.009 1.00 94.06 189 ASN A CA 1
ATOM 1503 C C . ASN A 1 189 ? -2.471 0.760 -25.528 1.00 94.06 189 ASN A C 1
ATOM 1505 O O . ASN A 1 189 ? -2.255 0.526 -26.715 1.00 94.06 189 ASN A O 1
ATOM 1509 N N . ALA A 1 190 ? -2.800 -0.204 -24.664 1.00 91.38 190 ALA A N 1
ATOM 1510 C CA . ALA A 1 190 ? -2.930 -1.609 -25.040 1.00 91.38 190 ALA A CA 1
ATOM 1511 C C . ALA A 1 190 ? -4.061 -1.836 -26.061 1.00 91.38 190 ALA A C 1
ATOM 1513 O O . ALA A 1 190 ? -3.870 -2.556 -27.038 1.00 91.38 190 ALA A O 1
ATOM 1514 N N . ALA A 1 191 ? -5.217 -1.187 -25.880 1.00 91.50 191 ALA A N 1
ATOM 1515 C CA . ALA A 1 191 ? -6.335 -1.269 -26.821 1.00 91.50 191 ALA A CA 1
ATOM 1516 C C . ALA A 1 191 ? -5.998 -0.651 -28.190 1.00 91.50 191 ALA A C 1
ATOM 1518 O O . ALA A 1 191 ? -6.344 -1.217 -29.229 1.00 91.50 191 ALA A O 1
ATOM 1519 N N . ALA A 1 192 ? -5.285 0.480 -28.203 1.00 91.19 192 ALA A N 1
ATOM 1520 C CA . ALA A 1 192 ? -4.813 1.108 -29.434 1.00 91.19 192 ALA A CA 1
ATOM 1521 C C . ALA A 1 192 ? -3.812 0.208 -30.180 1.00 91.19 192 ALA A C 1
ATOM 1523 O O . ALA A 1 192 ? -3.978 -0.023 -31.376 1.00 91.19 192 ALA A O 1
ATOM 1524 N N . ALA A 1 193 ? -2.832 -0.364 -29.472 1.00 89.12 193 ALA A N 1
ATOM 1525 C CA . ALA A 1 193 ? -1.841 -1.271 -30.057 1.00 89.12 193 ALA A CA 1
ATOM 1526 C C . ALA A 1 193 ? -2.460 -2.569 -30.610 1.00 89.12 193 ALA A C 1
ATOM 1528 O O . ALA A 1 193 ? -2.004 -3.090 -31.624 1.00 89.12 193 ALA A O 1
ATOM 1529 N N . ALA A 1 194 ? -3.511 -3.086 -29.968 1.00 85.88 194 ALA A N 1
ATOM 1530 C CA . ALA A 1 194 ? -4.256 -4.243 -30.465 1.00 85.88 194 ALA A CA 1
ATOM 1531 C C . ALA A 1 194 ? -5.123 -3.914 -31.693 1.00 85.88 194 ALA A C 1
ATOM 1533 O O . ALA A 1 194 ? -5.409 -4.794 -32.496 1.00 85.88 194 ALA A O 1
ATOM 1534 N N . SER A 1 195 ? -5.543 -2.656 -31.850 1.00 81.00 195 SER A N 1
ATOM 1535 C CA . SER A 1 195 ? -6.338 -2.220 -33.003 1.00 81.00 195 SER A CA 1
ATOM 1536 C C . SER A 1 195 ? -5.465 -1.992 -34.241 1.00 81.00 195 SER A C 1
ATOM 1538 O O . SER A 1 195 ? -5.883 -2.317 -35.349 1.00 81.00 195 SER A O 1
ATOM 1540 N N . SER A 1 196 ? -4.239 -1.480 -34.072 1.00 74.19 196 SER A N 1
ATOM 1541 C CA . SER A 1 196 ? -3.312 -1.233 -35.185 1.00 74.19 196 SER A CA 1
ATOM 1542 C C . SER A 1 196 ? -2.731 -2.511 -35.798 1.00 74.19 196 SER A C 1
ATOM 1544 O O . SER A 1 196 ? -2.406 -2.519 -36.987 1.00 74.19 196 SER A O 1
ATOM 1546 N N . SER A 1 197 ? -2.634 -3.602 -35.032 1.00 64.12 197 SER A N 1
ATOM 1547 C CA . SER A 1 197 ? -2.171 -4.902 -35.537 1.00 64.12 197 SER A CA 1
ATOM 1548 C C . SER A 1 197 ? -3.188 -5.605 -36.445 1.00 64.12 197 SER A C 1
ATOM 1550 O O . SER A 1 197 ? -2.792 -6.417 -37.276 1.00 64.12 197 SER A O 1
ATOM 1552 N N . ILE A 1 198 ? -4.478 -5.269 -36.347 1.00 60.09 198 ILE A N 1
ATOM 1553 C CA . ILE A 1 198 ? -5.552 -5.881 -37.150 1.00 60.09 198 ILE A CA 1
ATOM 1554 C C . ILE A 1 198 ? -5.632 -5.263 -38.558 1.00 60.09 198 ILE A C 1
ATOM 1556 O O . ILE A 1 198 ? -6.006 -5.935 -39.514 1.00 60.09 198 ILE A O 1
ATOM 1560 N N . SER A 1 199 ? -5.214 -4.006 -38.722 1.00 59.47 199 SER A N 1
ATOM 1561 C CA . SER A 1 199 ? -5.225 -3.289 -40.008 1.00 59.47 199 SER A CA 1
ATOM 1562 C C . SER A 1 199 ? -4.035 -3.585 -40.939 1.00 59.47 199 SER A C 1
ATOM 1564 O O . SER A 1 199 ? -4.013 -3.087 -42.059 1.00 59.47 199 SER A O 1
ATOM 1566 N N . GLY A 1 200 ? -3.044 -4.375 -40.508 1.00 55.97 200 GLY A N 1
ATOM 1567 C CA . GLY A 1 200 ? -1.812 -4.642 -41.272 1.00 55.97 200 GLY A CA 1
ATOM 1568 C C . GLY A 1 200 ? -1.814 -5.905 -42.145 1.00 55.97 200 GLY A C 1
ATOM 1569 O O . GLY A 1 200 ? -0.770 -6.242 -42.693 1.00 55.97 200 GLY A O 1
ATOM 1570 N N . GLY A 1 201 ? -2.935 -6.630 -42.247 1.00 51.56 201 GLY A N 1
ATOM 1571 C CA . GLY A 1 201 ? -2.964 -7.984 -42.812 1.00 51.56 201 GLY A CA 1
ATOM 1572 C C . GLY A 1 201 ? -4.135 -8.283 -43.744 1.00 51.56 201 GLY A C 1
ATOM 1573 O O . GLY A 1 201 ? -4.751 -9.326 -43.588 1.00 51.56 201 GLY A O 1
ATOM 1574 N N . VAL A 1 202 ? -4.467 -7.402 -44.692 1.00 54.28 202 VAL A N 1
ATOM 1575 C CA . VAL A 1 202 ? -5.311 -7.757 -45.851 1.00 54.28 202 VAL A CA 1
ATOM 1576 C C . VAL A 1 202 ? -4.889 -6.904 -47.048 1.00 54.28 202 VAL A C 1
ATOM 1578 O O . VAL A 1 202 ? -5.228 -5.728 -47.066 1.00 54.28 202 VAL A O 1
ATOM 1581 N N . VAL A 1 203 ? -4.133 -7.476 -47.997 1.00 48.59 203 VAL A N 1
ATOM 1582 C CA . VAL A 1 203 ? -4.405 -7.491 -49.457 1.00 48.59 203 VAL A CA 1
ATOM 1583 C C . VAL A 1 203 ? -3.244 -8.167 -50.217 1.00 48.59 203 VAL A C 1
ATOM 1585 O O . VAL A 1 203 ? -2.364 -7.503 -50.756 1.00 48.59 203 VAL A O 1
ATOM 1588 N N . ASP A 1 204 ? -3.265 -9.499 -50.308 1.00 48.16 204 ASP A N 1
ATOM 1589 C CA . ASP A 1 204 ? -2.635 -10.206 -51.432 1.00 48.16 204 ASP A CA 1
ATOM 1590 C C . ASP A 1 204 ? -3.581 -10.083 -52.632 1.00 48.16 204 ASP A C 1
ATOM 1592 O O . ASP A 1 204 ? -4.599 -10.773 -52.713 1.00 48.16 204 ASP A O 1
ATOM 1596 N N . HIS A 1 205 ? -3.284 -9.158 -53.544 1.00 46.78 205 HIS A N 1
ATOM 1597 C CA . HIS A 1 205 ? -3.960 -9.072 -54.835 1.00 46.78 205 HIS A CA 1
ATOM 1598 C C . HIS A 1 205 ? -3.046 -9.703 -55.890 1.00 46.78 205 HIS A C 1
ATOM 1600 O O . HIS A 1 205 ? -2.117 -9.069 -56.386 1.00 46.78 205 HIS A O 1
ATOM 1606 N N . LEU A 1 206 ? -3.306 -10.970 -56.218 1.00 51.03 206 LEU A N 1
ATOM 1607 C CA . LEU A 1 206 ? -2.718 -11.640 -57.379 1.00 51.03 206 LEU A CA 1
ATOM 1608 C C . LEU A 1 206 ? -3.237 -10.971 -58.666 1.00 51.03 206 LEU A C 1
ATOM 1610 O O . LEU A 1 206 ? -4.455 -10.797 -58.789 1.00 51.03 206 LEU A O 1
ATOM 1614 N N . PRO A 1 207 ? -2.375 -10.605 -59.632 1.00 58.69 207 PRO A N 1
ATOM 1615 C CA . PRO A 1 207 ? -2.810 -10.330 -60.990 1.00 58.69 207 PRO A CA 1
ATOM 1616 C C . PRO A 1 207 ? -2.757 -11.619 -61.826 1.00 58.69 207 PRO A C 1
ATOM 1618 O O . PRO A 1 207 ? -1.820 -12.411 -61.710 1.00 58.69 207 PRO A O 1
ATOM 1621 N N . PHE A 1 208 ? -3.803 -11.813 -62.630 1.00 52.75 208 PHE A N 1
ATOM 1622 C CA . PHE A 1 208 ? -3.848 -12.750 -63.755 1.00 52.75 208 PHE A CA 1
ATOM 1623 C C . PHE A 1 208 ? -2.938 -12.276 -64.893 1.00 52.75 208 PHE A C 1
ATOM 1625 O O . PHE A 1 208 ? -2.827 -11.039 -65.067 1.00 52.75 208 PHE A O 1
#

Foldseek 3Di:
DDDDDDDDDDDDDDDDDDPDPPPPPPPPPPPLPDQQEEWQDAVPDADDDSYGYVVVVLVLLVVLVVLLVVQQVVCVVVVHDRQLASDPVSQVSCVVVVVSVDDDVSCLQQVLLSVCCQPPVPVSNVLSVVCVVVVHGPVVSSVVSLVVLLVVCVVVVLCVLCSQCPGPSRVRYDDHPVSNVVSVVVVVVVVVVVVVVVVPDDDPDDDD

Sequence (208 aa):
MPAEVAAAPPHPAAGSVAVARRENYGGGGGERQREHPFIVTEPGEVARGKKNGLDYLFHLYEQCREFLIQVQSLAKERGEKCPTKVTNQVFRYAKKAGANYINKPKMRHYVHCYALHCLDEETSNTLRRAFKERGENVGAWRQACYKPLVAVAARQGWDIDAIFNAHPRLCVWYVPTKLRQLCHAERSNAAAAASSSISGGVVDHLPF

pLDDT: mean 85.25, std 21.75, range [28.52, 98.81]

InterPro domains:
  IPR002910 Floricaula/leafy protein [PTHR36079] (22-208)
  IPR035209 Floricaula/leafy, DNA-binding C-terminal domain [PF17538] (26-191)
  IPR038276 Floricaula/leafy, C-terminal domain superfamily [G3DSA:1.10.4180.10] (28-197)

Organism: NCBI:txid374723

Radius of gyration: 30.0 Å; chains: 1; bounding box: 90×63×113 Å

Secondary structure (DSSP, 8-state):
---------------------------------PPPPB----TTPPPPSS-B-HHHHHHHHHHHHHHHHHHHHHHHHTT-----S--HHHHHHHHHTT-TT--HHHHHHSHHHHHHHHH-HHHHHHHHHHHHHTT--HHHHHHHTHHHHHHHHHHTTT-HHHHHHHSTTTTTSPPPHHHHHHHHHHHHHHHHHHHHTGGGS-------